Protein AF-A0A5J5FWD3-F1 (afdb_monomer_lite)

InterPro domains:
  IPR000792 Transcription regulator LuxR, C-terminal [PF00196] (153-203)
  IPR000792 Transcription regulator LuxR, C-terminal [PS00622] (167-194)
  IPR000792 Transcription regulator LuxR, C-terminal [SM00421] (150-207)
  IPR016032 Signal transduction response regulator, C-terminal effector [SSF46894] (145-205)
  IPR036388 Winged helix-like DNA-binding domain superfamily [G3DSA:1.10.10.10] (130-210)

Sequence (231 aa):
MPIGQQRLTNILTLCIFELIIIDRKIIGCFIMDVRILSKCNFTVLGLRSVFSEIPTLYVRSTSRVNIQQQGKRKCIFIIDSCDSNFSDYYHFIKMNFCDVASVFIIINNVNHLPVFIDEKTIVVSRAMPVDYFSRILCFAQPNGRGATHPVKLSEAEYTVFRYWSMGYSSEKITELTGIKRKSVLNSKSRLLNKYGVRDKGSLLMISRLIFNPKKEYSSPHYPICQQDLIR

Organism: NCBI:txid2590031

Secondary structure (DSSP, 8-state):
--HHHHHHHHHHHHTT--EEEETTEEEEE--EEEEEE-S-HHHHHHHHHHHHT-TTEEEEE--TTSSTTS-S--EEEEEETTSTTHHHHHHHHHHHHTTTEEEEEEEESS----EEEETTEEEEETTS-HHHHHHHHHHSSTT-SS--------HHHHHHHHHHHTT--HHHHHHHH---HHHHHHHHHHHHHHTT-SSHHHHHHHHHHH--TTTTTS-S-------S---

pLDDT: mean 71.03, std 21.3, range [27.53, 97.31]

Radius of gyration: 19.73 Å; chains: 1; bounding box: 42×49×64 Å

Structure (mmCIF, N/CA/C/O backbone):
data_AF-A0A5J5FWD3-F1
#
_entry.id   AF-A0A5J5FWD3-F1
#
loop_
_atom_site.group_PDB
_atom_site.id
_atom_site.type_symbol
_atom_site.label_atom_id
_atom_site.label_alt_id
_atom_site.label_comp_id
_atom_site.label_asym_id
_atom_site.label_entity_id
_atom_site.label_seq_id
_atom_site.pdbx_PDB_ins_code
_atom_site.Cartn_x
_atom_site.Cartn_y
_atom_site.Cartn_z
_atom_site.occupancy
_atom_site.B_iso_or_equiv
_atom_site.auth_seq_id
_atom_site.auth_comp_id
_atom_site.auth_asym_id
_atom_site.auth_atom_id
_atom_site.pdbx_PDB_model_num
ATOM 1 N N . MET A 1 1 ? -1.699 -18.555 -33.810 1.00 40.22 1 MET A N 1
ATOM 2 C CA . MET A 1 1 ? -1.476 -17.301 -33.053 1.00 40.22 1 MET A CA 1
ATOM 3 C C . MET A 1 1 ? -2.814 -16.819 -32.517 1.00 40.22 1 MET A C 1
ATOM 5 O O . MET A 1 1 ? -3.733 -16.715 -33.324 1.00 40.22 1 MET A O 1
ATOM 9 N N . PRO A 1 2 ? -2.995 -16.610 -31.201 1.00 38.56 2 PRO A N 1
ATOM 10 C CA . PRO A 1 2 ? -4.316 -16.329 -30.668 1.00 38.56 2 PRO A CA 1
ATOM 11 C C . PRO A 1 2 ? -4.618 -14.828 -30.750 1.00 38.56 2 PRO A C 1
ATOM 13 O O . PRO A 1 2 ? -3.878 -13.982 -30.255 1.00 38.56 2 PRO A O 1
ATOM 16 N N . ILE A 1 3 ? -5.770 -14.522 -31.337 1.00 32.84 3 ILE A N 1
ATOM 17 C CA . ILE A 1 3 ? -6.363 -13.193 -31.571 1.00 32.84 3 ILE A CA 1
ATOM 18 C C . ILE A 1 3 ? -6.505 -12.352 -30.273 1.00 32.84 3 ILE A C 1
ATOM 20 O O . ILE A 1 3 ? -6.662 -11.132 -30.324 1.00 32.84 3 ILE A O 1
ATOM 24 N N . GLY A 1 4 ? -6.391 -12.983 -29.097 1.00 30.05 4 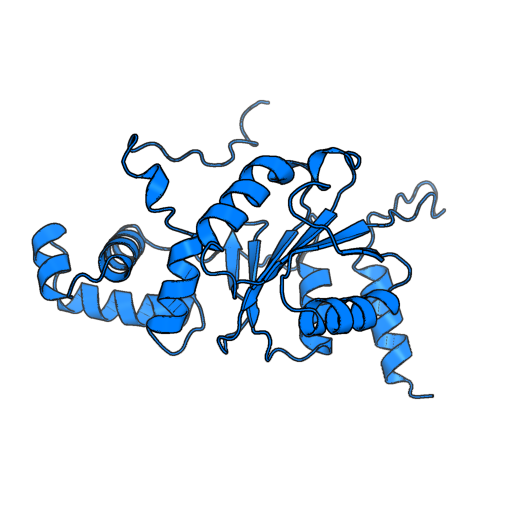GLY A N 1
ATOM 25 C CA . GLY A 1 4 ? -6.387 -12.324 -27.786 1.00 30.05 4 GLY A CA 1
ATOM 26 C C . GLY A 1 4 ? -5.102 -11.554 -27.449 1.00 30.05 4 GLY A C 1
ATOM 27 O O . GLY A 1 4 ? -5.196 -10.487 -26.845 1.00 30.05 4 GLY A O 1
ATOM 28 N N . GLN A 1 5 ? -3.924 -12.025 -27.884 1.00 33.16 5 GLN A N 1
ATOM 29 C CA . GLN A 1 5 ? -2.649 -11.346 -27.596 1.00 33.16 5 GLN A CA 1
ATOM 30 C C . GLN A 1 5 ? -2.558 -9.998 -28.321 1.00 33.16 5 GLN A C 1
ATOM 32 O O . GLN A 1 5 ? -2.273 -8.994 -27.683 1.00 33.16 5 GLN A O 1
ATOM 37 N N . GLN A 1 6 ? -2.922 -9.939 -29.607 1.00 32.41 6 GLN A N 1
ATOM 38 C CA . GLN A 1 6 ? -2.885 -8.703 -30.405 1.00 32.41 6 GLN A CA 1
ATOM 39 C C . GLN A 1 6 ? -3.793 -7.588 -29.861 1.00 32.41 6 GLN A C 1
ATOM 41 O O . GLN A 1 6 ? -3.434 -6.412 -29.916 1.00 32.41 6 GLN A O 1
ATOM 46 N N . ARG A 1 7 ? -4.967 -7.928 -29.307 1.00 31.03 7 ARG A N 1
ATOM 47 C CA . ARG A 1 7 ? -5.858 -6.931 -28.685 1.00 31.03 7 ARG A CA 1
ATOM 48 C C . ARG A 1 7 ? -5.281 -6.372 -27.384 1.00 31.03 7 ARG A C 1
ATOM 50 O O . ARG A 1 7 ? -5.397 -5.171 -27.154 1.00 31.03 7 ARG A O 1
ATOM 57 N N . LEU A 1 8 ? -4.637 -7.210 -26.570 1.00 31.69 8 LEU A N 1
ATOM 58 C CA . LEU A 1 8 ? -3.928 -6.785 -25.359 1.00 31.69 8 LEU A CA 1
ATOM 59 C C . LEU A 1 8 ? -2.746 -5.873 -25.697 1.00 31.69 8 LEU A C 1
ATOM 61 O O . LEU A 1 8 ? -2.621 -4.816 -25.085 1.00 31.69 8 LEU A O 1
ATOM 65 N N . THR A 1 9 ? -1.949 -6.213 -26.716 1.00 38.28 9 THR A N 1
ATOM 66 C CA . THR A 1 9 ? -0.832 -5.370 -27.167 1.00 38.28 9 THR A CA 1
ATOM 67 C C . THR A 1 9 ? -1.328 -4.007 -27.639 1.00 38.28 9 THR A C 1
ATOM 69 O O . THR A 1 9 ? -0.769 -2.996 -27.236 1.00 38.28 9 THR A O 1
ATOM 72 N N . ASN A 1 10 ? -2.416 -3.939 -28.412 1.00 32.88 10 ASN A N 1
ATOM 73 C CA . ASN A 1 10 ? -2.956 -2.671 -28.918 1.00 32.88 10 ASN A CA 1
ATOM 74 C C . ASN A 1 10 ? -3.534 -1.768 -27.810 1.00 32.88 10 ASN A C 1
ATOM 76 O O . ASN A 1 10 ? -3.358 -0.551 -27.857 1.00 32.88 10 ASN A O 1
ATOM 80 N N . ILE A 1 11 ? -4.183 -2.350 -26.796 1.00 37.62 11 ILE A N 1
ATOM 81 C CA . ILE A 1 11 ? -4.711 -1.603 -25.641 1.00 37.62 11 ILE A CA 1
ATOM 82 C C . ILE A 1 11 ? -3.564 -1.134 -24.732 1.00 37.62 11 ILE A C 1
ATOM 84 O O . ILE A 1 11 ? -3.539 0.028 -24.334 1.00 37.62 11 ILE A O 1
ATOM 88 N N . LEU A 1 12 ? -2.574 -1.995 -24.465 1.00 33.16 12 LEU A N 1
ATOM 89 C CA . LEU A 1 12 ? -1.369 -1.635 -23.706 1.00 33.16 12 LEU A CA 1
ATOM 90 C C . LEU A 1 12 ? -0.542 -0.563 -24.417 1.00 33.16 12 LEU A C 1
ATOM 92 O O . LEU A 1 12 ? -0.016 0.331 -23.763 1.00 33.16 12 LEU A O 1
ATOM 96 N N . THR A 1 13 ? -0.481 -0.621 -25.749 1.00 38.31 13 THR A N 1
ATOM 97 C CA . THR A 1 13 ? 0.179 0.389 -26.579 1.00 38.31 13 THR A CA 1
ATOM 98 C C . THR A 1 13 ? -0.481 1.747 -26.337 1.00 38.31 13 THR A C 1
ATOM 100 O O . THR A 1 13 ? 0.204 2.663 -25.902 1.00 38.31 13 THR A O 1
ATOM 103 N N . LEU A 1 14 ? -1.811 1.857 -26.470 1.00 35.34 14 LEU A N 1
ATOM 104 C CA . LEU A 1 14 ? -2.562 3.112 -26.282 1.00 35.34 14 LEU A CA 1
ATOM 105 C C . LEU A 1 14 ? -2.505 3.702 -24.863 1.00 35.34 14 LEU A C 1
ATOM 107 O O . LEU A 1 14 ? -2.571 4.920 -24.703 1.00 35.34 14 LEU A O 1
ATOM 111 N N . CYS A 1 15 ? -2.374 2.858 -23.844 1.00 36.66 15 CYS A N 1
ATOM 112 C CA . CYS A 1 15 ? -2.442 3.262 -22.443 1.00 36.66 15 CYS A CA 1
ATOM 113 C C . CYS A 1 15 ? -1.082 3.542 -21.782 1.00 36.66 15 CYS A C 1
ATOM 115 O O . CYS A 1 15 ? -1.050 3.747 -20.573 1.00 36.66 15 CYS A O 1
ATOM 117 N N . ILE A 1 16 ? 0.031 3.514 -22.528 1.00 44.28 16 ILE A N 1
ATOM 118 C CA . ILE A 1 16 ? 1.389 3.816 -22.025 1.00 44.28 16 ILE A CA 1
ATOM 119 C C . ILE A 1 16 ? 1.942 5.123 -22.643 1.00 44.28 16 ILE A C 1
ATOM 121 O O . ILE A 1 16 ? 3.082 5.521 -22.425 1.00 44.28 16 ILE A O 1
ATOM 125 N N . PHE A 1 17 ? 1.115 5.863 -23.377 1.00 46.59 17 PHE A N 1
ATOM 126 C CA . PHE A 1 17 ? 1.552 7.038 -24.119 1.00 46.59 17 PHE A CA 1
ATOM 127 C C . PHE A 1 17 ? 1.421 8.353 -23.340 1.00 46.59 17 PHE A C 1
ATOM 129 O O . PHE A 1 17 ? 0.323 8.776 -22.999 1.00 46.59 17 PHE A O 1
ATOM 136 N N . GLU A 1 18 ? 2.521 9.096 -23.222 1.00 42.56 18 GLU A N 1
ATOM 137 C CA . GLU A 1 18 ? 2.466 10.536 -23.504 1.00 42.56 18 GLU A CA 1
ATOM 138 C C . GLU A 1 18 ? 2.798 10.695 -24.993 1.00 42.56 18 GLU A C 1
ATOM 140 O O . GLU A 1 18 ? 3.959 10.731 -25.392 1.00 42.56 18 GLU A O 1
ATOM 145 N N . LEU A 1 19 ? 1.775 10.677 -25.848 1.00 40.12 19 LEU A N 1
ATOM 146 C CA . LEU A 1 19 ? 1.938 10.949 -27.274 1.00 40.12 19 LEU A CA 1
ATOM 147 C C . LEU A 1 19 ? 1.980 12.467 -27.470 1.00 40.12 19 LEU A C 1
ATOM 149 O O . LEU A 1 19 ? 0.982 13.146 -27.235 1.00 40.12 19 LEU A O 1
ATOM 153 N N . ILE A 1 20 ? 3.109 13.000 -27.942 1.00 38.97 20 ILE A N 1
ATOM 154 C CA . ILE A 1 20 ? 3.133 14.353 -28.510 1.00 38.97 20 ILE A CA 1
ATOM 155 C C . ILE A 1 20 ? 2.575 14.240 -29.928 1.00 38.97 20 ILE A C 1
ATOM 157 O O . ILE A 1 20 ? 3.256 13.771 -30.845 1.00 38.97 20 ILE A O 1
ATOM 161 N N . ILE A 1 21 ? 1.312 14.634 -30.084 1.00 35.81 21 ILE A N 1
ATOM 162 C CA . ILE A 1 21 ? 0.650 14.762 -31.381 1.00 35.81 21 ILE A CA 1
ATOM 163 C C . ILE A 1 21 ? 0.605 16.251 -31.718 1.00 35.81 21 ILE A C 1
ATOM 165 O O . ILE A 1 21 ? -0.121 17.003 -31.073 1.00 35.81 21 ILE A O 1
ATOM 169 N N . ILE A 1 22 ? 1.356 16.669 -32.737 1.00 35.31 22 ILE A N 1
ATOM 170 C CA . ILE A 1 22 ? 1.197 17.982 -33.381 1.00 35.31 22 ILE A CA 1
ATOM 171 C C . ILE A 1 22 ? 0.828 17.689 -34.835 1.00 35.31 22 ILE A C 1
ATOM 173 O O . ILE A 1 22 ? 1.432 16.822 -35.468 1.00 35.31 22 ILE A O 1
ATOM 177 N N . ASP A 1 23 ? -0.225 18.333 -35.336 1.00 32.41 23 ASP A N 1
ATOM 178 C CA . ASP A 1 23 ? -0.717 18.182 -36.712 1.00 32.41 23 ASP A CA 1
ATOM 179 C C . ASP A 1 23 ? -0.904 16.728 -37.176 1.00 32.41 23 ASP A C 1
ATOM 181 O O . ASP A 1 23 ? -0.509 16.336 -38.274 1.00 32.41 23 ASP A O 1
ATOM 185 N N . ARG A 1 24 ? -1.519 15.898 -36.319 1.00 41.16 24 ARG A N 1
ATOM 186 C CA . ARG A 1 24 ? -1.824 14.475 -36.589 1.00 41.16 24 ARG A CA 1
ATOM 187 C C . ARG A 1 24 ? -0.599 13.602 -36.904 1.00 41.16 24 ARG A C 1
ATOM 189 O O . ARG A 1 24 ? -0.765 12.470 -37.356 1.00 41.16 24 ARG A O 1
ATOM 196 N N . LYS A 1 25 ? 0.617 14.077 -36.628 1.00 33.88 25 LYS A N 1
ATOM 197 C CA . LYS A 1 25 ? 1.842 13.274 -36.682 1.00 33.88 25 LYS A CA 1
ATOM 198 C C . LYS A 1 25 ? 2.250 12.872 -35.267 1.00 33.88 25 LYS A C 1
ATOM 200 O O . LYS A 1 25 ? 2.221 13.690 -34.351 1.00 33.88 25 LYS A O 1
ATOM 205 N N . ILE A 1 26 ? 2.622 11.604 -35.091 1.00 46.38 26 ILE A N 1
ATOM 206 C CA . ILE A 1 26 ? 3.268 11.117 -33.867 1.00 46.38 26 ILE A CA 1
ATOM 207 C C . ILE A 1 26 ? 4.718 11.600 -33.913 1.00 46.38 26 ILE A C 1
ATOM 209 O O . ILE A 1 26 ? 5.477 11.160 -34.773 1.00 46.38 26 ILE A O 1
ATOM 213 N N . ILE A 1 27 ? 5.089 12.523 -33.025 1.00 37.09 27 ILE A N 1
ATOM 214 C CA . ILE A 1 27 ? 6.413 13.177 -33.057 1.00 37.09 27 ILE A CA 1
ATOM 215 C C . ILE A 1 27 ? 7.393 12.525 -32.072 1.00 37.09 27 ILE A C 1
ATOM 217 O O . ILE A 1 27 ? 8.605 12.648 -32.221 1.00 37.09 27 ILE A O 1
ATOM 221 N N . GLY A 1 28 ? 6.896 11.751 -31.107 1.00 39.38 28 GLY A N 1
ATOM 222 C CA . GLY A 1 28 ? 7.740 10.975 -30.205 1.00 39.38 28 GLY A CA 1
ATOM 223 C C . GLY A 1 28 ? 6.949 9.956 -29.395 1.00 39.38 28 GLY A C 1
ATOM 224 O O . GLY A 1 28 ? 5.800 10.195 -29.027 1.00 39.38 28 GLY A O 1
ATOM 225 N N . CYS A 1 29 ? 7.587 8.819 -29.114 1.00 46.53 29 CYS A N 1
ATOM 226 C CA . CYS A 1 29 ? 7.144 7.845 -28.125 1.00 46.53 29 CYS A CA 1
ATOM 227 C C . CYS A 1 29 ? 8.086 7.952 -26.922 1.00 46.53 29 CYS A C 1
ATOM 229 O O . CYS A 1 29 ? 9.279 7.667 -27.051 1.00 46.53 29 CYS A O 1
ATOM 231 N N . PHE A 1 30 ? 7.583 8.373 -25.760 1.00 52.53 30 PHE A N 1
ATOM 232 C CA . PHE A 1 30 ? 8.387 8.323 -24.542 1.00 52.53 30 PHE A CA 1
ATOM 233 C C . PHE A 1 30 ? 8.554 6.865 -24.120 1.00 52.53 30 PHE A C 1
ATOM 235 O O . PHE A 1 30 ? 7.596 6.202 -23.733 1.00 52.53 30 PHE A O 1
ATOM 242 N N . ILE A 1 31 ? 9.785 6.366 -24.208 1.00 62.31 31 ILE A N 1
ATOM 243 C CA . ILE A 1 31 ? 10.158 5.101 -23.581 1.00 62.31 31 ILE A CA 1
ATOM 244 C C . ILE A 1 31 ? 10.168 5.344 -22.072 1.00 62.31 31 ILE A C 1
ATOM 246 O O . ILE A 1 31 ? 10.969 6.143 -21.579 1.00 62.31 31 ILE A O 1
ATOM 250 N N . MET A 1 32 ? 9.264 4.687 -21.350 1.00 71.62 32 MET A N 1
ATOM 251 C CA . MET A 1 32 ? 9.168 4.814 -19.900 1.00 71.62 32 MET A CA 1
ATOM 252 C C . MET A 1 32 ? 10.121 3.820 -19.237 1.00 71.62 32 MET A C 1
ATOM 254 O O . MET A 1 32 ? 10.125 2.628 -19.554 1.00 71.62 32 MET A O 1
ATOM 258 N N . ASP A 1 33 ? 10.938 4.311 -18.307 1.00 79.38 33 ASP A N 1
ATOM 259 C CA . ASP A 1 33 ? 11.838 3.446 -17.549 1.00 79.38 33 ASP A CA 1
ATOM 260 C C . ASP A 1 33 ? 11.035 2.661 -16.501 1.00 79.38 33 ASP A C 1
ATOM 262 O O . ASP A 1 33 ? 10.217 3.223 -15.770 1.00 79.38 33 ASP A O 1
ATOM 266 N N . VAL A 1 34 ? 11.295 1.359 -16.389 1.00 81.44 34 VAL A N 1
ATOM 267 C CA . VAL A 1 34 ? 10.775 0.510 -15.310 1.00 81.44 34 VAL A CA 1
ATOM 268 C C . VAL A 1 34 ? 11.947 0.064 -14.450 1.00 81.44 34 VAL A C 1
ATOM 270 O O . VAL A 1 34 ? 12.835 -0.653 -14.914 1.00 81.44 34 VAL A O 1
ATOM 273 N N . ARG A 1 35 ? 11.955 0.485 -13.185 1.00 86.19 35 ARG A N 1
ATOM 274 C CA . ARG A 1 35 ? 12.983 0.132 -12.200 1.00 86.19 35 ARG A CA 1
ATOM 275 C C . ARG A 1 35 ? 12.432 -0.918 -11.250 1.00 86.19 35 ARG A C 1
ATOM 277 O O . ARG A 1 35 ? 11.558 -0.625 -10.437 1.00 86.19 35 ARG A O 1
ATOM 284 N N . ILE A 1 36 ? 12.965 -2.133 -11.341 1.00 86.19 36 ILE A N 1
ATOM 285 C CA . ILE A 1 36 ? 12.600 -3.238 -10.450 1.00 86.19 36 ILE A CA 1
ATOM 286 C C . ILE A 1 36 ? 13.580 -3.269 -9.278 1.00 86.19 36 ILE A C 1
ATOM 288 O O . ILE A 1 36 ? 14.787 -3.438 -9.458 1.00 86.19 36 ILE A O 1
ATOM 292 N N . LEU A 1 37 ? 13.030 -3.114 -8.078 1.00 86.88 37 LEU A N 1
ATOM 293 C CA . LEU A 1 37 ? 13.710 -3.076 -6.794 1.00 86.88 37 LEU A CA 1
ATOM 294 C C . LEU A 1 37 ? 13.266 -4.295 -5.973 1.00 86.88 37 LEU A C 1
ATOM 296 O O . LEU A 1 37 ? 12.389 -4.216 -5.111 1.00 86.88 37 LEU A O 1
ATOM 300 N N . SER A 1 38 ? 13.856 -5.450 -6.276 1.00 84.00 38 SER A N 1
ATOM 301 C CA . SER A 1 38 ? 13.594 -6.713 -5.582 1.00 84.00 38 SER A CA 1
ATOM 302 C C . SER A 1 38 ? 14.899 -7.462 -5.327 1.00 84.00 38 SER A C 1
ATOM 304 O O . SER A 1 38 ? 15.804 -7.450 -6.157 1.00 84.00 38 SER A O 1
ATOM 306 N N . LYS A 1 39 ? 14.979 -8.134 -4.174 1.00 82.94 39 LYS A N 1
ATOM 307 C CA . LYS A 1 39 ? 16.040 -9.108 -3.864 1.00 82.94 39 LYS A CA 1
ATOM 308 C C . LYS A 1 39 ? 15.729 -10.509 -4.414 1.00 82.94 39 LYS A C 1
ATOM 310 O O . LYS A 1 39 ? 16.590 -11.380 -4.383 1.00 82.94 39 LYS A O 1
ATOM 315 N N . CYS A 1 40 ? 14.502 -10.748 -4.879 1.00 82.56 40 CYS A N 1
ATOM 316 C CA . CYS A 1 40 ? 14.065 -12.037 -5.396 1.00 82.56 40 CYS A CA 1
ATOM 317 C C . CYS A 1 40 ? 14.331 -12.121 -6.903 1.00 82.56 40 CYS A C 1
ATOM 319 O O . CYS A 1 40 ? 13.634 -11.492 -7.702 1.00 82.56 40 CYS A O 1
ATOM 321 N N . ASN A 1 41 ? 15.301 -12.948 -7.301 1.00 82.38 41 ASN A N 1
ATOM 322 C CA . ASN A 1 41 ? 15.651 -13.134 -8.713 1.00 82.38 41 ASN A CA 1
ATOM 323 C C . ASN A 1 41 ? 14.461 -13.619 -9.554 1.00 82.38 41 ASN A C 1
ATOM 325 O O . ASN A 1 41 ? 14.283 -13.151 -10.674 1.00 82.38 41 ASN A O 1
ATOM 329 N N . PHE A 1 42 ? 13.603 -14.488 -9.009 1.00 81.81 42 PHE A N 1
ATOM 330 C CA . PHE A 1 42 ? 12.406 -14.958 -9.713 1.00 81.81 42 PHE A CA 1
ATOM 331 C C . PHE A 1 42 ? 11.401 -13.831 -9.970 1.00 81.81 42 PHE A C 1
ATOM 333 O O . PHE A 1 42 ? 10.877 -13.730 -11.076 1.00 81.81 42 PHE A O 1
ATOM 340 N N . THR A 1 43 ? 11.181 -12.943 -8.992 1.00 81.38 43 THR A N 1
ATOM 341 C CA . THR A 1 43 ? 10.343 -11.746 -9.171 1.00 81.38 43 THR A CA 1
ATOM 342 C C . THR A 1 43 ? 10.918 -10.853 -10.272 1.00 81.38 43 THR A C 1
ATOM 344 O O . THR A 1 43 ? 10.186 -10.416 -11.156 1.00 81.38 43 THR A O 1
ATOM 347 N N . VAL A 1 44 ? 12.235 -10.609 -10.255 1.00 83.62 44 VAL A N 1
ATOM 348 C CA . VAL A 1 44 ? 12.913 -9.782 -11.266 1.00 83.62 44 VAL A CA 1
ATOM 349 C C . VAL A 1 44 ? 12.784 -10.387 -12.664 1.00 83.62 44 VAL A C 1
ATOM 351 O O . VAL A 1 44 ? 12.433 -9.670 -13.599 1.00 83.62 44 VAL A O 1
ATOM 354 N N . LEU A 1 45 ? 13.049 -11.687 -12.817 1.00 82.06 45 LEU A N 1
ATOM 355 C CA . LEU A 1 45 ? 12.967 -12.387 -14.101 1.00 82.06 45 LEU A CA 1
ATOM 356 C C . LEU A 1 45 ? 11.532 -12.442 -14.633 1.00 82.06 45 LEU A C 1
ATOM 358 O O . LEU A 1 45 ? 11.312 -12.119 -15.797 1.00 82.06 45 LEU A O 1
ATOM 362 N N . GLY A 1 46 ? 10.559 -12.783 -13.783 1.00 80.31 46 GLY A N 1
ATOM 363 C CA . GLY A 1 46 ? 9.149 -12.848 -14.166 1.00 80.31 46 GLY A CA 1
ATOM 364 C C . GLY A 1 46 ? 8.622 -11.496 -14.639 1.00 80.31 46 GLY A C 1
ATOM 365 O O . GLY A 1 46 ? 8.070 -11.395 -15.730 1.00 80.31 46 GLY A O 1
ATOM 366 N N . LEU A 1 47 ? 8.876 -10.430 -13.872 1.00 81.19 47 LEU A N 1
ATOM 367 C CA . LEU A 1 47 ? 8.501 -9.074 -14.272 1.00 81.19 47 LEU A CA 1
ATOM 368 C C . LEU A 1 47 ? 9.218 -8.644 -15.553 1.00 81.19 47 LEU A C 1
ATOM 370 O O . LEU A 1 47 ? 8.582 -8.096 -16.444 1.00 81.19 47 LEU A O 1
ATOM 374 N N . ARG A 1 48 ? 10.523 -8.916 -15.685 1.00 82.31 48 ARG A N 1
ATOM 375 C CA . ARG A 1 48 ? 11.265 -8.625 -16.921 1.00 82.31 48 ARG A CA 1
ATOM 376 C C . ARG A 1 48 ? 10.650 -9.305 -18.132 1.00 82.31 48 ARG A C 1
ATOM 378 O O . ARG A 1 48 ? 10.510 -8.641 -19.149 1.00 82.31 48 ARG A O 1
ATOM 385 N N . SER A 1 49 ? 10.264 -10.572 -18.011 1.00 79.44 49 SER A N 1
ATOM 386 C CA . SER A 1 49 ? 9.581 -11.297 -19.083 1.00 79.44 49 SER A CA 1
ATOM 387 C C . SER A 1 49 ? 8.284 -10.588 -19.470 1.00 79.44 49 SER A C 1
ATOM 389 O O . SER A 1 49 ? 8.126 -10.212 -20.626 1.00 79.44 49 SER A O 1
ATOM 391 N N . VAL A 1 50 ? 7.412 -10.304 -18.495 1.00 75.12 50 VAL A N 1
ATOM 392 C CA . VAL A 1 50 ? 6.127 -9.615 -18.720 1.00 75.12 50 VAL A CA 1
ATOM 393 C C . VAL A 1 50 ? 6.317 -8.252 -19.389 1.00 75.12 50 VAL A C 1
ATOM 395 O O . VAL A 1 50 ? 5.598 -7.904 -20.318 1.00 75.12 50 VAL A O 1
ATOM 398 N N . PHE A 1 51 ? 7.295 -7.469 -18.937 1.00 75.44 51 PHE A N 1
ATOM 399 C CA . PHE A 1 51 ? 7.539 -6.134 -19.477 1.00 75.44 51 PHE A CA 1
ATOM 400 C C . PHE A 1 51 ? 8.296 -6.132 -20.805 1.00 75.44 51 PHE A C 1
ATOM 402 O O . PHE A 1 51 ? 8.164 -5.176 -21.560 1.00 75.44 51 PHE A O 1
ATOM 409 N N . SER A 1 52 ? 9.074 -7.174 -21.106 1.00 72.38 52 SER A N 1
ATOM 410 C CA . SER A 1 52 ? 9.801 -7.290 -22.377 1.00 72.38 52 SER A CA 1
ATOM 411 C C . SER A 1 52 ? 8.871 -7.431 -23.584 1.00 72.38 52 SER A C 1
ATOM 413 O O . SER A 1 52 ? 9.245 -7.066 -24.694 1.00 72.38 52 SER A O 1
ATOM 415 N N . GLU A 1 53 ? 7.634 -7.878 -23.354 1.00 69.25 53 GLU A N 1
ATOM 416 C CA . GLU A 1 53 ? 6.567 -7.924 -24.358 1.00 69.25 53 GLU A CA 1
ATOM 417 C C . GLU A 1 53 ? 5.951 -6.543 -24.647 1.00 69.25 53 GLU A C 1
ATOM 419 O O . GLU A 1 53 ? 5.118 -6.415 -25.545 1.00 69.25 53 GLU A O 1
ATOM 424 N N . ILE A 1 54 ? 6.352 -5.498 -23.911 1.00 67.56 54 ILE A N 1
ATOM 425 C CA . ILE A 1 54 ? 5.858 -4.127 -24.057 1.00 67.56 54 ILE A CA 1
ATOM 426 C C . ILE A 1 54 ? 6.983 -3.265 -24.665 1.00 67.56 54 ILE A C 1
ATOM 428 O O . ILE A 1 54 ? 7.867 -2.812 -23.935 1.00 67.56 54 ILE A O 1
ATOM 432 N N . PRO A 1 55 ? 6.964 -2.985 -25.987 1.00 59.19 55 PRO A N 1
ATOM 433 C CA . PRO A 1 55 ? 8.091 -2.376 -26.714 1.00 59.19 55 PRO A CA 1
ATOM 434 C C . PRO A 1 55 ? 8.508 -0.982 -26.223 1.00 59.19 55 PRO A C 1
ATOM 436 O O . PRO A 1 55 ? 9.585 -0.492 -26.553 1.00 59.19 55 PRO A O 1
ATOM 439 N N . THR A 1 56 ? 7.636 -0.317 -25.469 1.00 62.16 56 THR A N 1
ATOM 440 C CA . THR A 1 56 ? 7.790 1.061 -24.995 1.00 62.16 56 THR A CA 1
ATOM 441 C C . THR A 1 56 ? 8.324 1.154 -23.565 1.00 62.16 56 THR A C 1
ATOM 443 O O . THR A 1 56 ? 8.500 2.259 -23.050 1.00 62.16 56 THR A O 1
ATOM 446 N N . LEU A 1 57 ? 8.604 0.018 -22.916 1.00 66.56 57 LEU A N 1
ATOM 447 C CA . LEU A 1 57 ? 9.162 -0.030 -21.569 1.00 66.56 57 LEU A CA 1
ATOM 448 C C . LEU A 1 57 ? 10.632 -0.434 -21.604 1.00 66.56 57 LEU A C 1
ATOM 450 O O . LEU A 1 57 ? 11.000 -1.477 -22.140 1.00 66.56 57 LEU A O 1
ATOM 454 N N . TYR A 1 58 ? 11.481 0.369 -20.964 1.00 70.50 58 TYR A N 1
ATOM 455 C CA . TYR A 1 58 ? 12.881 0.012 -20.765 1.00 70.50 58 TYR A CA 1
ATOM 456 C C . TYR A 1 58 ? 13.094 -0.525 -19.348 1.00 70.50 58 TYR A C 1
ATOM 458 O O . TYR A 1 58 ? 13.060 0.216 -18.364 1.00 70.50 58 TYR A O 1
ATOM 466 N N . VAL A 1 59 ? 13.310 -1.837 -19.232 1.00 71.56 59 VAL A N 1
ATOM 467 C CA . VAL A 1 59 ? 13.313 -2.531 -17.936 1.00 71.56 59 VAL A CA 1
ATOM 468 C C . VAL A 1 59 ? 14.721 -2.656 -17.362 1.00 71.56 59 VAL A C 1
ATOM 470 O O . VAL A 1 59 ? 15.559 -3.423 -17.844 1.00 71.56 59 VAL A O 1
ATOM 473 N N . ARG A 1 60 ? 14.971 -1.965 -16.249 1.00 72.31 60 ARG A N 1
ATOM 474 C CA . ARG A 1 60 ? 16.224 -2.044 -15.488 1.00 72.31 60 ARG A CA 1
ATOM 475 C C . ARG A 1 60 ? 15.984 -2.742 -14.154 1.00 72.31 60 ARG A C 1
ATOM 477 O O . ARG A 1 60 ? 15.109 -2.364 -13.379 1.00 72.31 60 ARG A O 1
ATOM 484 N N . SER A 1 61 ? 16.804 -3.749 -13.871 1.00 67.94 61 SER A N 1
ATOM 485 C CA . SER A 1 61 ? 16.990 -4.220 -12.499 1.00 67.94 61 SER A CA 1
ATOM 486 C C . SER A 1 61 ? 18.040 -3.320 -11.865 1.00 67.94 61 SER A C 1
ATOM 488 O O . SER A 1 61 ? 19.156 -3.250 -12.382 1.00 67.94 61 SER A O 1
ATOM 490 N N . THR A 1 62 ? 17.699 -2.626 -10.781 1.00 63.91 62 THR A N 1
ATOM 491 C CA . THR A 1 62 ? 18.600 -1.631 -10.186 1.00 63.91 62 THR A CA 1
ATOM 492 C C . THR A 1 62 ? 18.846 -1.957 -8.720 1.00 63.91 62 THR A C 1
ATOM 494 O O . THR A 1 62 ? 17.912 -2.147 -7.946 1.00 63.91 62 THR A O 1
ATOM 497 N N . SER A 1 63 ? 20.117 -2.022 -8.322 1.00 59.72 63 SER A N 1
ATOM 498 C CA . SER A 1 63 ? 20.507 -2.105 -6.912 1.00 59.72 63 SER A CA 1
ATOM 499 C C . SER A 1 63 ? 20.487 -0.711 -6.270 1.00 59.72 63 SER A C 1
ATOM 501 O O . SER A 1 63 ? 20.541 0.303 -6.967 1.00 59.72 63 SER A O 1
ATOM 503 N N . ARG A 1 64 ? 20.447 -0.647 -4.930 1.00 53.94 64 ARG A N 1
ATOM 504 C CA . ARG A 1 64 ? 20.379 0.607 -4.144 1.00 53.94 64 ARG A CA 1
ATOM 505 C C . ARG A 1 64 ? 21.414 1.670 -4.555 1.00 53.94 64 ARG A C 1
ATOM 507 O O . ARG A 1 64 ? 21.147 2.854 -4.395 1.00 53.94 64 ARG A O 1
ATOM 514 N N . VAL A 1 65 ? 22.558 1.248 -5.093 1.00 47.09 65 VAL A N 1
ATOM 515 C CA . VAL A 1 65 ? 23.735 2.085 -5.374 1.00 47.09 65 VAL A CA 1
ATOM 516 C C . VAL A 1 65 ? 23.641 2.819 -6.722 1.00 47.09 65 VAL A C 1
ATOM 518 O O . VAL A 1 65 ? 24.163 3.918 -6.860 1.00 47.09 65 VAL A O 1
ATOM 521 N N . ASN A 1 66 ? 22.906 2.282 -7.703 1.00 52.53 66 ASN A N 1
ATOM 522 C CA . ASN A 1 66 ? 22.932 2.794 -9.084 1.00 52.53 66 ASN A CA 1
ATOM 523 C C . ASN A 1 66 ? 21.764 3.733 -9.442 1.00 52.53 66 ASN A C 1
ATOM 525 O O . ASN A 1 66 ? 21.650 4.168 -10.588 1.00 52.53 66 ASN A O 1
ATOM 529 N N . ILE A 1 67 ? 20.872 4.045 -8.493 1.00 57.03 67 ILE A N 1
ATOM 530 C CA . ILE A 1 67 ? 19.646 4.818 -8.770 1.00 57.03 67 ILE A CA 1
ATOM 531 C C . ILE A 1 67 ? 19.948 6.322 -8.940 1.00 57.03 67 ILE A C 1
ATOM 533 O O . ILE A 1 67 ? 19.268 6.989 -9.719 1.00 57.03 67 ILE A O 1
ATOM 537 N N . GLN A 1 68 ? 20.994 6.840 -8.278 1.00 53.38 68 GLN A N 1
ATOM 538 C CA . GLN A 1 68 ? 21.358 8.268 -8.284 1.00 53.38 68 GLN A CA 1
ATOM 539 C C . GLN A 1 68 ? 22.029 8.749 -9.585 1.00 53.38 68 GLN A C 1
ATOM 541 O O . GLN A 1 68 ? 21.985 9.935 -9.886 1.00 53.38 68 GLN A O 1
ATOM 546 N N . GLN A 1 69 ? 22.612 7.851 -10.387 1.00 51.91 69 GLN A N 1
ATOM 547 C CA . GLN A 1 69 ? 23.375 8.221 -11.592 1.00 51.91 69 GLN A CA 1
ATOM 548 C C . GLN A 1 69 ? 22.540 8.270 -12.885 1.00 51.91 69 GLN A C 1
ATOM 550 O O . GLN A 1 69 ? 23.079 8.517 -13.961 1.00 51.91 69 GLN A O 1
ATOM 555 N N . GLN A 1 70 ? 21.229 8.011 -12.829 1.00 54.88 70 GLN A N 1
ATOM 556 C CA . GLN A 1 70 ? 20.426 7.767 -14.032 1.00 54.88 70 GLN A CA 1
ATOM 557 C C . GLN A 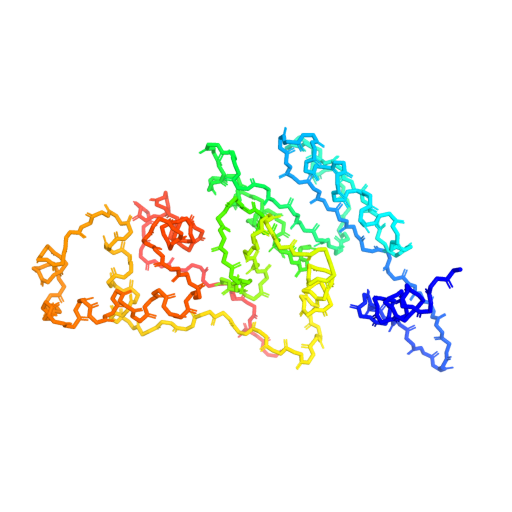1 70 ? 19.276 8.770 -14.168 1.00 54.88 70 GLN A C 1
ATOM 559 O O . GLN A 1 70 ? 18.271 8.623 -13.479 1.00 54.88 70 GLN A O 1
ATOM 564 N N . GLY A 1 71 ? 19.487 9.736 -15.078 1.00 54.66 71 GLY A N 1
ATOM 565 C CA . GLY A 1 71 ? 18.582 10.677 -15.770 1.00 54.66 71 GLY A CA 1
ATOM 566 C C . GLY A 1 71 ? 17.192 11.020 -15.203 1.00 54.66 71 GLY A C 1
ATOM 567 O O . GLY A 1 71 ? 16.449 10.165 -14.739 1.00 54.66 71 GLY A O 1
ATOM 568 N N . LYS A 1 72 ? 16.783 12.286 -15.390 1.00 59.12 72 LYS A N 1
ATOM 569 C CA . LYS A 1 72 ? 15.472 12.883 -15.040 1.00 59.12 72 LYS A CA 1
ATOM 570 C C . LYS A 1 72 ? 14.266 12.338 -15.847 1.00 59.12 72 LYS A C 1
ATOM 572 O O . LYS A 1 72 ? 13.372 13.100 -16.203 1.00 59.12 72 LYS A O 1
ATOM 577 N N . ARG A 1 73 ? 14.248 11.058 -16.227 1.00 69.75 73 ARG A N 1
ATOM 578 C CA . ARG A 1 73 ? 13.145 10.469 -17.007 1.00 69.75 73 ARG A CA 1
ATOM 579 C C . ARG A 1 73 ? 12.031 9.980 -16.087 1.00 69.75 73 ARG A C 1
ATOM 581 O O . ARG A 1 73 ? 12.312 9.418 -15.028 1.00 69.75 73 ARG A O 1
ATOM 588 N N . LYS A 1 74 ? 10.779 10.167 -16.521 1.00 75.56 74 LYS A N 1
ATOM 589 C CA . LYS A 1 74 ? 9.605 9.585 -15.862 1.00 75.56 74 LYS A CA 1
ATOM 590 C C . LYS A 1 74 ? 9.758 8.064 -15.773 1.00 75.56 74 LYS A C 1
ATOM 592 O O . LYS A 1 74 ? 10.127 7.416 -16.753 1.00 75.56 74 LYS A O 1
ATOM 597 N N . CYS A 1 75 ? 9.503 7.513 -14.590 1.00 79.06 75 CYS A N 1
ATOM 598 C CA . CYS A 1 75 ? 9.821 6.126 -14.271 1.00 79.06 75 CYS A CA 1
ATOM 599 C C . CYS A 1 75 ? 8.705 5.442 -13.472 1.00 79.06 75 CYS A C 1
ATOM 601 O O . CYS A 1 75 ? 8.106 6.044 -12.579 1.00 79.06 75 CYS A O 1
ATOM 603 N N . ILE A 1 76 ? 8.490 4.154 -13.734 1.00 83.56 76 ILE A N 1
ATOM 604 C CA . ILE A 1 76 ? 7.749 3.246 -12.854 1.00 83.56 76 ILE A CA 1
ATOM 605 C C . ILE A 1 76 ? 8.737 2.594 -11.895 1.00 83.56 76 ILE A C 1
ATOM 607 O O . ILE A 1 76 ? 9.736 2.015 -12.323 1.00 83.56 76 ILE A O 1
ATOM 611 N N . PHE A 1 77 ? 8.450 2.651 -10.601 1.00 86.81 77 PHE A N 1
ATOM 612 C CA . PHE A 1 77 ? 9.202 1.922 -9.586 1.00 86.81 77 PHE A CA 1
ATOM 613 C C . PHE A 1 77 ? 8.400 0.711 -9.142 1.00 86.81 77 PHE A C 1
ATOM 615 O O . PHE A 1 77 ? 7.271 0.858 -8.690 1.00 86.81 77 PHE A O 1
ATOM 622 N N . ILE A 1 78 ? 8.987 -0.478 -9.226 1.00 88.69 78 ILE A N 1
ATOM 623 C CA . ILE A 1 78 ? 8.378 -1.712 -8.730 1.00 88.69 78 ILE A CA 1
ATOM 624 C C . ILE A 1 78 ? 9.199 -2.203 -7.553 1.00 88.69 78 ILE A C 1
ATOM 626 O O . ILE A 1 78 ? 10.380 -2.493 -7.708 1.00 88.69 78 ILE A O 1
ATOM 630 N N . ILE A 1 79 ? 8.587 -2.279 -6.378 1.00 89.06 79 ILE A N 1
ATOM 631 C CA . ILE A 1 79 ? 9.274 -2.491 -5.107 1.00 89.06 79 ILE A CA 1
ATOM 632 C C . ILE A 1 79 ? 8.715 -3.746 -4.452 1.00 89.06 79 ILE A C 1
ATOM 634 O O . ILE A 1 79 ? 7.520 -3.846 -4.184 1.00 89.06 79 ILE A O 1
ATOM 638 N N . ASP A 1 80 ? 9.584 -4.713 -4.189 1.00 87.88 80 ASP A N 1
ATOM 639 C CA . ASP A 1 80 ? 9.202 -5.946 -3.507 1.00 87.88 80 ASP A CA 1
ATOM 640 C C . ASP A 1 80 ? 9.175 -5.738 -1.990 1.00 87.88 80 ASP A C 1
ATOM 642 O O . ASP A 1 80 ? 10.179 -5.355 -1.381 1.00 87.88 80 ASP A O 1
ATOM 646 N N . SER A 1 81 ? 8.029 -6.016 -1.369 1.00 85.69 81 SER A N 1
ATOM 647 C CA . SER A 1 81 ? 7.830 -5.818 0.064 1.00 85.69 81 SER A CA 1
ATOM 648 C C . SER A 1 81 ? 8.380 -6.939 0.943 1.00 85.69 81 SER A C 1
ATOM 650 O O . SER A 1 81 ? 8.192 -6.899 2.158 1.00 85.69 81 SER A O 1
ATOM 652 N N . CYS A 1 82 ? 9.014 -7.960 0.360 1.00 76.06 82 CYS A N 1
ATOM 653 C CA . CYS A 1 82 ? 9.559 -9.095 1.111 1.00 76.06 82 CYS A CA 1
ATOM 654 C C . CYS A 1 82 ? 10.861 -8.774 1.869 1.00 76.06 82 CYS A C 1
ATOM 656 O O . CYS A 1 82 ? 11.361 -9.624 2.602 1.00 76.06 82 CYS A O 1
ATOM 658 N N . ASP A 1 83 ? 11.439 -7.582 1.693 1.00 72.44 83 ASP A N 1
ATOM 659 C CA . ASP A 1 83 ? 12.645 -7.159 2.414 1.00 72.44 83 ASP A CA 1
ATOM 660 C C . ASP A 1 83 ? 12.312 -6.793 3.875 1.00 72.44 83 ASP A C 1
ATOM 662 O O . ASP A 1 83 ? 11.366 -6.050 4.136 1.00 72.44 83 ASP A O 1
ATOM 666 N N . SER A 1 84 ? 13.113 -7.254 4.841 1.00 73.81 84 SER A N 1
ATOM 667 C CA . SER A 1 84 ? 12.936 -6.916 6.264 1.00 73.81 84 SER A CA 1
ATOM 668 C C . SER A 1 84 ? 13.019 -5.408 6.520 1.00 73.81 84 SER A C 1
ATOM 670 O O . SER A 1 84 ? 12.315 -4.881 7.377 1.00 73.81 84 SER A O 1
ATOM 672 N N . ASN A 1 85 ? 13.810 -4.701 5.710 1.00 77.75 85 ASN A N 1
ATOM 673 C CA . ASN A 1 85 ? 13.969 -3.247 5.761 1.00 77.75 85 ASN A CA 1
ATOM 674 C C . ASN A 1 85 ? 13.087 -2.518 4.734 1.00 77.75 85 ASN A C 1
ATOM 676 O O . ASN A 1 85 ? 13.403 -1.402 4.319 1.00 77.75 85 ASN A O 1
ATOM 680 N N . PHE A 1 86 ? 12.002 -3.153 4.278 1.00 82.81 86 PHE A N 1
ATOM 681 C CA . PHE A 1 86 ? 11.158 -2.629 3.208 1.00 82.81 86 PHE A CA 1
ATOM 682 C C . PHE A 1 86 ? 10.601 -1.233 3.501 1.00 82.81 86 PHE A C 1
ATOM 684 O O . PHE A 1 86 ? 10.680 -0.378 2.627 1.00 82.81 86 PHE A O 1
ATOM 691 N N . SER A 1 87 ? 10.069 -0.976 4.704 1.00 80.69 87 SER A N 1
ATOM 692 C CA . SER A 1 87 ? 9.446 0.324 5.004 1.00 80.69 87 SER A CA 1
ATOM 693 C C . SER A 1 87 ? 10.456 1.469 4.877 1.00 80.69 87 SER A C 1
ATOM 695 O O . SER A 1 87 ? 10.201 2.426 4.150 1.00 80.69 87 SER A O 1
ATOM 697 N N . ASP A 1 88 ? 11.639 1.346 5.486 1.00 82.19 88 ASP A N 1
ATOM 698 C CA . ASP A 1 88 ? 12.703 2.354 5.364 1.00 82.19 88 ASP A CA 1
ATOM 699 C C . ASP A 1 88 ? 13.135 2.548 3.909 1.00 82.19 88 ASP A C 1
ATOM 701 O O . ASP A 1 88 ? 13.314 3.671 3.436 1.00 82.19 88 ASP A O 1
ATOM 705 N N . TYR A 1 89 ? 13.274 1.439 3.183 1.00 83.06 89 TYR A N 1
ATOM 706 C CA . TYR A 1 89 ? 13.702 1.457 1.796 1.00 83.06 89 TYR A CA 1
ATOM 707 C C . TYR A 1 89 ? 12.670 2.117 0.873 1.00 83.06 89 TYR A C 1
ATOM 709 O O . TYR A 1 89 ? 13.032 2.973 0.069 1.00 83.06 89 TYR A O 1
ATOM 717 N N . TYR A 1 90 ? 11.389 1.779 1.020 1.00 86.75 90 TYR A N 1
ATOM 718 C CA . TYR A 1 90 ? 10.293 2.412 0.292 1.00 86.75 90 TYR A CA 1
ATOM 719 C C . TYR A 1 90 ? 10.258 3.918 0.554 1.00 86.75 90 TYR A C 1
ATOM 721 O O . TYR A 1 90 ? 10.215 4.693 -0.397 1.00 86.75 90 TYR A O 1
ATOM 729 N N . HIS A 1 91 ? 10.348 4.345 1.817 1.00 84.88 91 HIS A N 1
ATOM 730 C CA . HIS A 1 91 ? 10.346 5.767 2.157 1.00 84.88 91 HIS A CA 1
ATOM 731 C C . HIS A 1 91 ? 11.552 6.507 1.572 1.00 84.88 91 HIS A C 1
ATOM 733 O O . HIS A 1 91 ? 11.384 7.605 1.044 1.00 84.88 91 HIS A O 1
ATOM 739 N N . PHE A 1 92 ? 12.745 5.904 1.603 1.00 85.19 92 PHE A N 1
ATOM 740 C CA . PHE A 1 92 ? 13.931 6.461 0.952 1.00 85.19 92 PHE A CA 1
ATOM 741 C C . PHE A 1 92 ? 13.708 6.644 -0.554 1.00 85.19 92 PHE A C 1
ATOM 743 O O . PHE A 1 92 ? 13.939 7.730 -1.083 1.00 85.19 92 PHE A O 1
ATOM 750 N N . ILE A 1 93 ? 13.221 5.608 -1.243 1.00 85.25 93 ILE A N 1
ATOM 751 C CA . ILE A 1 93 ? 12.959 5.664 -2.685 1.00 85.25 93 ILE A CA 1
ATOM 752 C C . ILE A 1 93 ? 11.893 6.716 -3.000 1.00 85.25 93 ILE A C 1
ATOM 754 O O . ILE A 1 93 ? 12.098 7.564 -3.864 1.00 85.25 93 ILE A O 1
ATOM 758 N N . LYS A 1 94 ? 10.786 6.723 -2.258 1.00 86.25 94 LYS A N 1
ATOM 759 C CA . LYS A 1 94 ? 9.708 7.690 -2.449 1.00 86.25 94 LYS A CA 1
ATOM 760 C C . LYS A 1 94 ? 10.195 9.124 -2.264 1.00 86.25 94 LYS A C 1
ATOM 762 O O . LYS A 1 94 ? 9.925 9.956 -3.116 1.00 86.25 94 LYS A O 1
ATOM 767 N N . MET A 1 95 ? 10.950 9.412 -1.202 1.00 85.12 95 MET A N 1
ATOM 768 C CA . MET A 1 95 ? 11.455 10.764 -0.934 1.00 85.12 95 MET A CA 1
ATOM 769 C C . MET A 1 95 ? 12.453 11.257 -1.986 1.00 85.12 95 MET A C 1
ATOM 771 O O . MET A 1 95 ? 12.427 12.431 -2.326 1.00 85.12 95 MET A O 1
ATOM 775 N N . ASN A 1 96 ? 13.321 10.384 -2.502 1.00 83.44 96 ASN A N 1
ATOM 776 C CA . ASN A 1 96 ? 14.373 10.789 -3.441 1.00 83.44 96 ASN A CA 1
ATOM 777 C C . ASN A 1 96 ? 13.924 10.778 -4.908 1.00 83.44 96 ASN A C 1
ATOM 779 O O . ASN A 1 96 ? 14.589 11.375 -5.750 1.00 83.44 96 ASN A O 1
ATOM 783 N N . PHE A 1 97 ? 12.830 10.082 -5.231 1.00 84.00 97 PHE A N 1
ATOM 784 C CA . PHE A 1 97 ? 12.404 9.871 -6.615 1.00 84.00 97 PHE A CA 1
ATOM 785 C C . PHE A 1 97 ? 10.940 10.247 -6.881 1.00 84.00 97 PHE A C 1
ATOM 787 O O . PHE A 1 97 ? 10.448 9.944 -7.963 1.00 84.00 97 PHE A O 1
ATOM 794 N N . CYS A 1 98 ? 10.238 10.913 -5.953 1.00 82.50 98 CYS A N 1
ATOM 795 C CA . CYS A 1 98 ? 8.828 11.306 -6.128 1.00 82.50 98 CYS A CA 1
ATOM 796 C C . CYS A 1 98 ? 8.582 12.116 -7.412 1.00 82.50 98 CYS A C 1
ATOM 798 O O . CYS A 1 98 ? 7.599 11.880 -8.119 1.00 82.50 98 CYS A O 1
ATOM 800 N N . ASP A 1 99 ? 9.493 13.038 -7.727 1.00 80.31 99 ASP A N 1
ATOM 801 C CA . ASP A 1 99 ? 9.347 13.976 -8.847 1.00 80.31 99 ASP A CA 1
ATOM 802 C C . ASP A 1 99 ? 9.480 13.282 -10.207 1.00 80.31 99 ASP A C 1
ATOM 804 O O . ASP A 1 99 ? 8.833 13.661 -11.180 1.00 80.31 99 ASP A O 1
ATOM 808 N N . VAL A 1 100 ? 10.298 12.228 -10.271 1.00 80.75 100 VAL A N 1
ATOM 809 C CA . VAL A 1 100 ? 10.506 11.428 -11.488 1.00 80.75 100 VAL A CA 1
ATOM 810 C C . VAL A 1 100 ? 9.608 10.192 -11.535 1.00 80.75 100 VAL A C 1
ATOM 812 O O . VAL A 1 100 ? 9.436 9.587 -12.592 1.00 80.75 100 VAL A O 1
ATOM 815 N N . ALA A 1 101 ? 9.025 9.784 -10.411 1.00 81.44 101 ALA A N 1
ATOM 816 C CA . ALA A 1 101 ? 8.128 8.645 -10.359 1.00 81.44 101 ALA A CA 1
ATOM 817 C C . ALA A 1 101 ? 6.772 8.998 -10.976 1.00 81.44 101 ALA A C 1
ATOM 819 O O . ALA A 1 101 ? 6.083 9.924 -10.539 1.00 81.44 101 ALA A O 1
ATOM 820 N N . SER A 1 102 ? 6.384 8.210 -11.978 1.00 79.31 102 SER A N 1
ATOM 821 C CA . SER A 1 102 ? 5.005 8.170 -12.473 1.00 79.31 102 SER A CA 1
ATOM 822 C C . SER A 1 102 ? 4.132 7.359 -11.521 1.00 79.31 102 SER A C 1
ATOM 824 O O . SER A 1 102 ? 3.071 7.820 -11.124 1.00 79.31 102 SER A O 1
ATOM 826 N N . VAL A 1 103 ? 4.621 6.193 -11.087 1.00 84.00 103 VAL A N 1
ATOM 827 C CA . VAL A 1 103 ? 3.965 5.362 -10.071 1.00 84.00 103 VAL A CA 1
ATOM 828 C C . VAL A 1 103 ? 4.988 4.501 -9.321 1.00 84.00 103 VAL A C 1
ATOM 830 O O . VAL A 1 103 ? 5.982 4.035 -9.886 1.00 84.00 103 VAL A O 1
ATOM 833 N N . PHE A 1 104 ? 4.719 4.276 -8.041 1.00 87.25 104 PHE A N 1
ATOM 834 C CA . PHE A 1 104 ? 5.314 3.276 -7.170 1.00 87.25 104 PHE A CA 1
ATOM 835 C C . PHE A 1 104 ? 4.355 2.092 -7.046 1.00 87.25 104 PHE A C 1
ATOM 837 O O . PHE A 1 104 ? 3.239 2.220 -6.548 1.00 87.25 104 PHE A O 1
ATOM 844 N N . ILE A 1 105 ? 4.802 0.922 -7.475 1.00 89.38 105 ILE A N 1
ATOM 845 C CA . ILE A 1 105 ? 4.068 -0.335 -7.399 1.00 89.38 105 ILE A CA 1
ATOM 846 C C . ILE A 1 105 ? 4.748 -1.197 -6.353 1.00 89.38 105 ILE A C 1
ATOM 848 O O . ILE A 1 105 ? 5.888 -1.621 -6.526 1.00 89.38 105 ILE A O 1
ATOM 852 N N . ILE A 1 106 ? 4.054 -1.470 -5.261 1.00 90.00 106 ILE A N 1
ATOM 853 C CA . ILE A 1 106 ? 4.540 -2.342 -4.200 1.00 90.00 106 ILE A CA 1
ATOM 854 C C . ILE A 1 106 ? 3.951 -3.727 -4.414 1.00 90.00 106 ILE A C 1
ATOM 856 O O . ILE A 1 106 ? 2.736 -3.890 -4.350 1.00 90.00 106 ILE A O 1
ATOM 860 N N . ILE A 1 107 ? 4.804 -4.725 -4.629 1.00 88.94 107 ILE A N 1
ATOM 861 C CA . ILE A 1 107 ? 4.392 -6.124 -4.773 1.00 88.94 107 ILE A CA 1
ATOM 862 C C . ILE A 1 107 ? 4.608 -6.843 -3.447 1.00 88.94 107 ILE A C 1
ATOM 864 O O . ILE A 1 107 ? 5.701 -6.784 -2.884 1.00 88.94 107 ILE A O 1
ATOM 868 N N . ASN A 1 108 ? 3.596 -7.570 -2.978 1.00 86.62 108 ASN A N 1
ATOM 869 C CA . ASN A 1 108 ? 3.672 -8.348 -1.742 1.00 86.62 108 ASN A CA 1
ATOM 870 C C . ASN A 1 108 ? 3.132 -9.775 -1.898 1.00 86.62 108 ASN A C 1
ATOM 872 O O . ASN A 1 108 ? 2.533 -10.115 -2.909 1.00 86.62 108 ASN A O 1
ATOM 876 N N . ASN A 1 109 ? 3.320 -10.624 -0.888 1.00 84.75 109 ASN A N 1
ATOM 877 C CA . ASN A 1 109 ? 2.814 -12.007 -0.905 1.00 84.75 109 ASN A CA 1
ATOM 878 C C . ASN A 1 109 ? 1.394 -12.151 -0.342 1.00 84.75 109 ASN A C 1
ATOM 880 O O . ASN A 1 109 ? 0.902 -13.263 -0.169 1.00 84.75 109 ASN A O 1
ATOM 884 N N . VAL A 1 110 ? 0.750 -11.041 -0.005 1.00 82.00 110 VAL A N 1
ATOM 885 C CA . VAL A 1 110 ? -0.560 -11.038 0.628 1.00 82.00 110 VAL A CA 1
ATOM 886 C C . VAL A 1 110 ? -1.623 -11.046 -0.462 1.00 82.00 110 VAL A C 1
ATOM 888 O O . VAL A 1 110 ? -1.522 -10.307 -1.436 1.00 82.00 110 VAL A O 1
ATOM 891 N N . ASN A 1 111 ? -2.653 -11.878 -0.331 1.00 82.06 111 ASN A N 1
ATOM 892 C CA . ASN A 1 111 ? -3.731 -11.919 -1.315 1.00 82.06 111 ASN A CA 1
ATOM 893 C C . ASN A 1 111 ? -4.754 -10.806 -1.050 1.00 82.06 111 ASN A C 1
ATOM 895 O O . ASN A 1 111 ? -5.512 -10.869 -0.082 1.00 82.06 111 ASN A O 1
ATOM 899 N N . HIS A 1 112 ? -4.772 -9.793 -1.912 1.00 80.19 112 HIS A N 1
ATOM 900 C CA . HIS A 1 112 ? -5.707 -8.676 -1.848 1.00 80.19 112 HIS A CA 1
ATOM 901 C C . HIS A 1 112 ? -5.913 -8.053 -3.238 1.00 80.19 112 HIS A C 1
ATOM 903 O O . HIS A 1 112 ? -5.090 -8.218 -4.144 1.00 80.19 112 HIS A O 1
ATOM 909 N N . LEU A 1 113 ? -7.015 -7.317 -3.401 1.00 79.50 113 LEU A N 1
ATOM 910 C CA . LEU A 1 113 ? -7.242 -6.479 -4.583 1.00 79.50 113 LEU A CA 1
ATOM 911 C C . LEU A 1 113 ? -6.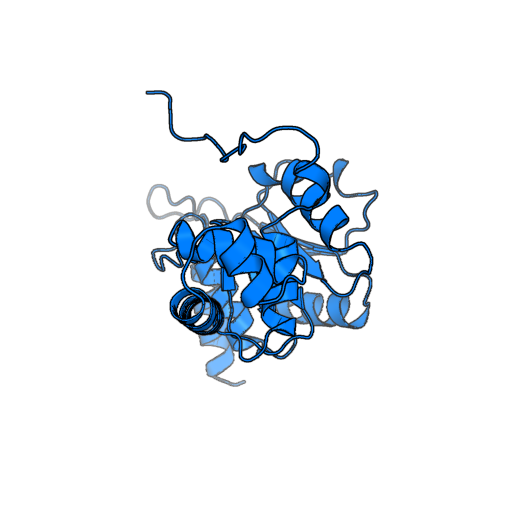253 -5.302 -4.601 1.00 79.50 113 LEU A C 1
ATOM 913 O O . LEU A 1 113 ? -5.785 -4.915 -3.535 1.00 79.50 113 LEU A O 1
ATOM 917 N N . PRO A 1 114 ? -5.923 -4.707 -5.761 1.00 83.12 114 PRO A N 1
ATOM 918 C CA . PRO A 1 114 ? -5.031 -3.553 -5.811 1.00 83.12 114 PRO A CA 1
ATOM 919 C C . PRO A 1 114 ? -5.539 -2.420 -4.927 1.00 83.12 114 PRO A C 1
ATOM 921 O O . PRO A 1 114 ? -6.726 -2.096 -4.953 1.00 83.12 114 PRO A O 1
ATOM 924 N N . VAL A 1 115 ? -4.630 -1.804 -4.180 1.00 82.44 115 VAL A N 1
ATOM 925 C CA . VAL A 1 115 ? -4.965 -0.737 -3.239 1.00 82.44 115 VAL A CA 1
ATOM 926 C C . VAL A 1 115 ? -4.132 0.494 -3.542 1.00 82.44 115 VAL A C 1
ATOM 928 O O . VAL A 1 115 ? -2.905 0.437 -3.492 1.00 82.44 115 VAL A O 1
ATOM 931 N N . PHE A 1 116 ? -4.799 1.619 -3.780 1.00 83.19 116 PHE A N 1
ATOM 932 C CA . PHE A 1 116 ? -4.154 2.923 -3.895 1.00 83.19 116 PHE A CA 1
ATOM 933 C C . PHE A 1 116 ? -4.016 3.545 -2.509 1.00 83.19 116 PHE A C 1
ATOM 935 O O . PHE A 1 116 ? -5.002 3.757 -1.798 1.00 83.19 116 PHE A O 1
ATOM 942 N N . ILE A 1 117 ? -2.773 3.795 -2.116 1.00 81.06 117 ILE A N 1
ATOM 943 C CA . ILE A 1 117 ? -2.436 4.362 -0.807 1.00 81.06 117 ILE A CA 1
ATOM 944 C C . ILE A 1 117 ? -2.307 5.879 -0.890 1.00 81.06 117 ILE A C 1
ATOM 946 O O . ILE A 1 117 ? -2.692 6.590 0.032 1.00 81.06 117 ILE A O 1
ATOM 950 N N . ASP A 1 118 ? -1.816 6.357 -2.025 1.00 79.06 118 ASP A N 1
ATOM 951 C CA . ASP A 1 118 ? -1.783 7.753 -2.426 1.00 79.06 118 ASP A CA 1
ATOM 952 C C . ASP A 1 118 ? -1.842 7.824 -3.957 1.00 79.06 118 ASP A C 1
ATOM 954 O O . ASP A 1 118 ? -1.969 6.800 -4.630 1.00 79.06 118 ASP A O 1
ATOM 958 N N . GLU A 1 119 ? -1.774 9.034 -4.502 1.00 77.62 119 GLU A N 1
ATOM 959 C CA . GLU A 1 119 ? -1.925 9.305 -5.935 1.00 77.62 119 GLU A CA 1
ATOM 960 C C . GLU A 1 119 ? -0.889 8.596 -6.809 1.00 77.62 119 GLU A C 1
ATOM 962 O O . GLU A 1 119 ? -1.155 8.314 -7.974 1.00 77.62 119 GLU A O 1
ATOM 967 N N . LYS A 1 120 ? 0.287 8.284 -6.253 1.00 81.88 120 LYS A N 1
ATOM 968 C CA . LYS A 1 120 ? 1.390 7.662 -6.984 1.00 81.88 120 LYS A CA 1
ATOM 969 C C . LYS A 1 120 ? 1.739 6.278 -6.463 1.00 81.88 120 LYS A C 1
ATOM 971 O O . LYS A 1 120 ? 2.676 5.690 -6.983 1.00 81.88 120 LYS A O 1
ATOM 976 N N . THR A 1 121 ? 1.057 5.736 -5.456 1.00 86.38 121 THR A N 1
ATOM 977 C CA . THR A 1 121 ? 1.437 4.463 -4.830 1.00 86.38 121 THR A CA 1
ATOM 978 C C . THR A 1 121 ? 0.298 3.466 -4.873 1.00 86.38 121 THR A C 1
ATOM 980 O O . THR A 1 121 ? -0.739 3.657 -4.233 1.00 86.38 121 THR A O 1
ATOM 983 N N . ILE A 1 122 ? 0.552 2.338 -5.532 1.00 87.75 122 ILE A N 1
ATOM 984 C CA . ILE A 1 122 ? -0.334 1.183 -5.540 1.00 87.75 122 ILE A CA 1
ATOM 985 C C . ILE A 1 122 ? 0.334 -0.028 -4.892 1.00 87.75 122 ILE A C 1
ATOM 987 O O . ILE A 1 122 ? 1.503 -0.324 -5.128 1.00 87.75 122 ILE A O 1
ATOM 991 N N . VAL A 1 123 ? -0.427 -0.753 -4.082 1.00 87.94 123 VAL A N 1
ATOM 992 C CA . VAL A 1 123 ? -0.037 -2.044 -3.517 1.00 87.94 123 VAL A CA 1
ATOM 993 C C . VAL A 1 123 ? -0.768 -3.134 -4.282 1.00 87.94 123 VAL A C 1
ATOM 995 O O . VAL A 1 123 ? -1.990 -3.083 -4.427 1.00 87.94 123 VAL A O 1
ATOM 998 N N . VAL A 1 124 ? -0.030 -4.135 -4.748 1.00 88.06 124 VAL A N 1
ATOM 999 C CA . VAL A 1 124 ? -0.557 -5.271 -5.501 1.00 88.06 124 VAL A CA 1
ATOM 1000 C C . VAL A 1 124 ? -0.075 -6.590 -4.907 1.00 88.06 124 VAL A C 1
ATOM 1002 O O . VAL A 1 124 ? 1.055 -6.720 -4.429 1.00 88.06 124 VAL A O 1
ATOM 1005 N N . SER A 1 125 ? -0.942 -7.593 -4.986 1.00 85.81 125 SER A N 1
ATOM 1006 C CA . SER A 1 125 ? -0.586 -8.960 -4.633 1.00 85.81 125 SER A CA 1
ATOM 1007 C C . SER A 1 125 ? 0.289 -9.596 -5.710 1.00 85.81 125 SER A C 1
ATOM 1009 O O . SER A 1 125 ? 0.022 -9.461 -6.901 1.00 85.81 125 SER A O 1
ATOM 1011 N N . ARG A 1 126 ? 1.285 -10.386 -5.310 1.00 85.56 126 ARG A N 1
ATOM 1012 C CA . ARG A 1 126 ? 2.069 -11.253 -6.200 1.00 85.56 126 ARG A CA 1
ATOM 1013 C C . ARG A 1 126 ? 1.224 -12.372 -6.811 1.00 85.56 126 ARG A C 1
ATOM 1015 O O . ARG A 1 126 ? 1.565 -12.865 -7.876 1.00 85.56 126 ARG A O 1
ATOM 1022 N N . ALA A 1 127 ? 0.127 -12.758 -6.157 1.00 84.38 127 ALA A N 1
ATOM 1023 C CA . ALA A 1 127 ? -0.809 -13.757 -6.673 1.00 84.38 127 ALA A CA 1
ATOM 1024 C C . ALA A 1 127 ? -1.730 -13.205 -7.779 1.00 84.38 127 ALA A C 1
ATOM 1026 O O . ALA A 1 127 ? -2.570 -13.928 -8.312 1.00 84.38 127 ALA A O 1
ATOM 1027 N N . MET A 1 128 ? -1.609 -11.917 -8.103 1.00 83.69 128 MET A N 1
ATOM 1028 C CA . MET A 1 128 ? -2.416 -11.262 -9.119 1.00 83.69 128 MET A CA 1
ATOM 1029 C C . MET A 1 128 ? -2.123 -11.815 -10.519 1.00 83.69 128 MET A C 1
ATOM 1031 O O . MET A 1 128 ? -0.953 -11.925 -10.891 1.00 83.69 128 MET A O 1
ATOM 1035 N N . PRO A 1 129 ? -3.155 -12.101 -11.334 1.00 82.12 129 PRO A N 1
ATOM 1036 C CA . PRO A 1 129 ? -2.955 -12.479 -12.727 1.00 82.12 129 PRO A CA 1
ATOM 1037 C C . PRO A 1 129 ? -2.220 -11.386 -13.509 1.00 82.12 129 PRO A C 1
ATOM 1039 O O . PRO A 1 129 ? -2.529 -10.199 -13.367 1.00 82.12 129 PRO A O 1
ATOM 1042 N N . VAL A 1 130 ? -1.296 -11.789 -14.383 1.00 74.50 130 VAL A N 1
ATOM 1043 C CA . VAL A 1 130 ? -0.486 -10.875 -15.208 1.00 74.50 130 VAL A CA 1
ATOM 1044 C C . VAL A 1 130 ? -1.361 -9.948 -16.059 1.00 74.50 130 VAL A C 1
ATOM 1046 O O . VAL A 1 130 ? -1.104 -8.749 -16.116 1.00 74.50 130 VAL A O 1
ATOM 1049 N N . ASP A 1 131 ? -2.449 -10.467 -16.634 1.00 72.12 131 ASP A N 1
ATOM 1050 C CA . ASP A 1 131 ? -3.403 -9.679 -17.431 1.00 72.12 131 ASP A CA 1
ATOM 1051 C C . ASP A 1 131 ? -4.099 -8.577 -16.627 1.00 72.12 131 ASP A C 1
ATOM 1053 O O . ASP A 1 131 ? -4.519 -7.556 -17.168 1.00 72.12 131 ASP A O 1
ATOM 1057 N N . TYR A 1 132 ? -4.267 -8.786 -15.323 1.00 74.69 132 TYR A N 1
ATOM 1058 C CA . TYR A 1 132 ? -4.861 -7.788 -14.446 1.00 74.69 132 TYR A CA 1
ATOM 1059 C C . TYR A 1 132 ? -3.814 -6.767 -13.995 1.00 74.69 132 TYR A C 1
ATOM 1061 O O . TYR A 1 132 ? -4.081 -5.566 -13.976 1.00 74.69 132 TYR A O 1
ATOM 1069 N N . PHE A 1 133 ? -2.596 -7.234 -13.721 1.00 74.94 133 PHE A N 1
ATOM 1070 C CA . PHE A 1 133 ? -1.449 -6.378 -13.441 1.00 74.94 133 PHE A CA 1
ATOM 1071 C C . PHE A 1 133 ? -1.137 -5.427 -14.608 1.00 74.94 133 PHE A C 1
ATOM 1073 O O . PHE A 1 133 ? -0.887 -4.245 -14.387 1.00 74.94 133 PHE A O 1
ATOM 1080 N N . SER A 1 134 ? -1.234 -5.895 -15.854 1.00 69.94 134 SER A N 1
ATOM 1081 C CA . SER A 1 134 ? -1.002 -5.059 -17.035 1.00 69.94 134 SER A CA 1
ATOM 1082 C C . SER A 1 134 ? -2.037 -3.932 -17.166 1.00 69.94 134 SER A C 1
ATOM 1084 O O . SER A 1 134 ? -1.672 -2.790 -17.434 1.00 69.94 134 SER A O 1
ATOM 1086 N N . ARG A 1 135 ? -3.313 -4.204 -16.859 1.00 71.12 135 ARG A N 1
ATOM 1087 C CA . ARG A 1 135 ? -4.375 -3.181 -16.817 1.00 71.12 135 ARG A CA 1
ATOM 1088 C C . ARG A 1 135 ? -4.135 -2.124 -15.743 1.00 71.12 135 ARG A C 1
ATOM 1090 O O . ARG A 1 135 ? -4.422 -0.956 -15.971 1.00 71.12 135 ARG A O 1
ATOM 1097 N N . ILE A 1 136 ? -3.598 -2.501 -14.585 1.00 70.88 136 ILE A N 1
ATOM 1098 C CA . ILE A 1 136 ? -3.267 -1.550 -13.510 1.00 70.88 136 ILE A CA 1
ATOM 1099 C C . ILE A 1 136 ? -2.259 -0.503 -13.983 1.00 70.88 136 ILE A C 1
ATOM 1101 O O . ILE A 1 136 ? -2.410 0.675 -13.668 1.00 70.88 136 ILE A O 1
ATOM 1105 N N . LEU A 1 137 ? -1.265 -0.911 -14.772 1.00 68.88 137 LEU A N 1
ATOM 1106 C CA . LEU A 1 137 ? -0.270 0.006 -15.330 1.00 68.88 137 LEU A CA 1
ATOM 1107 C C . LEU A 1 137 ? -0.903 1.047 -16.257 1.00 6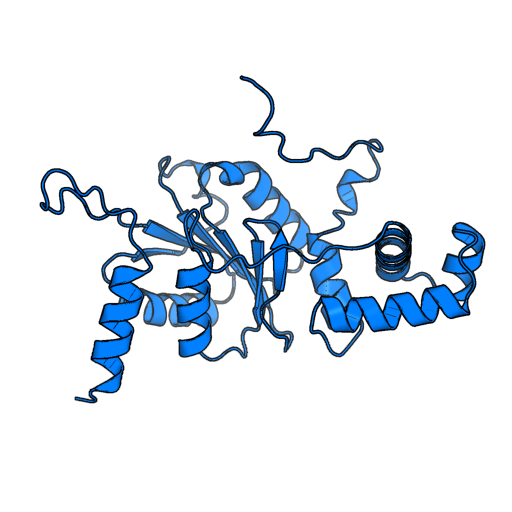8.88 137 LEU A C 1
ATOM 1109 O O . LEU A 1 137 ? -0.455 2.189 -16.282 1.00 68.88 137 LEU A O 1
ATOM 1113 N N . CYS A 1 138 ? -1.967 0.670 -16.971 1.00 63.31 138 CYS A N 1
ATOM 1114 C CA . CYS A 1 138 ? -2.748 1.582 -17.804 1.00 63.31 138 CYS A CA 1
ATOM 1115 C C . CYS A 1 138 ? -3.503 2.636 -16.978 1.00 63.31 138 CYS A C 1
ATOM 1117 O O . CYS A 1 138 ? -3.695 3.756 -17.445 1.00 63.31 138 CYS A O 1
ATOM 1119 N N . PHE A 1 139 ? -3.945 2.290 -15.763 1.00 58.81 139 PHE A N 1
ATOM 1120 C CA . PHE A 1 139 ? -4.667 3.207 -14.871 1.00 58.81 139 PHE A CA 1
ATOM 1121 C C . PHE A 1 139 ? -3.743 4.109 -14.056 1.00 58.81 139 PHE A C 1
ATOM 1123 O O . PHE A 1 139 ? -4.123 5.224 -13.723 1.00 58.81 139 PHE A O 1
ATOM 1130 N N . ALA A 1 140 ? -2.519 3.663 -13.779 1.00 54.62 140 ALA A N 1
ATOM 1131 C CA . ALA A 1 140 ? -1.519 4.417 -13.028 1.00 54.62 140 ALA A CA 1
ATOM 1132 C C . ALA A 1 140 ? -0.882 5.589 -13.813 1.00 54.62 140 ALA A C 1
ATOM 1134 O O . ALA A 1 140 ? 0.185 6.080 -13.442 1.00 54.62 140 ALA A O 1
ATOM 1135 N N . GLN A 1 141 ? -1.499 6.022 -14.918 1.00 56.66 141 GLN A N 1
ATOM 1136 C CA . GLN A 1 141 ? -1.014 7.131 -15.730 1.00 56.66 141 GLN A CA 1
ATOM 1137 C C . GLN A 1 141 ? -1.456 8.496 -15.177 1.00 56.66 141 GLN A C 1
ATOM 1139 O O . GLN A 1 141 ? -2.615 8.636 -14.785 1.00 56.66 141 GLN A O 1
ATOM 1144 N N . PRO A 1 142 ? -0.607 9.540 -15.271 1.00 46.69 142 PRO A N 1
ATOM 1145 C CA . PRO A 1 142 ? -0.918 10.890 -14.782 1.00 46.69 142 PRO A CA 1
ATOM 1146 C C . PRO A 1 142 ? -2.206 11.506 -15.360 1.00 46.69 142 PRO A C 1
ATOM 1148 O O . PRO A 1 142 ? -2.829 12.335 -14.711 1.00 46.69 142 PRO A O 1
ATOM 1151 N N . ASN A 1 143 ? -2.616 11.086 -16.566 1.00 43.81 143 ASN A N 1
ATOM 1152 C CA . ASN A 1 143 ? -3.783 11.608 -17.294 1.00 43.81 143 ASN A CA 1
ATOM 1153 C C . ASN A 1 143 ? -4.907 10.564 -17.465 1.00 43.81 143 ASN A C 1
ATOM 1155 O O . ASN A 1 143 ? -5.846 10.768 -18.243 1.00 43.81 143 ASN A O 1
ATOM 1159 N N . GLY A 1 144 ? -4.801 9.414 -16.792 1.00 45.03 144 GLY A N 1
ATOM 1160 C CA . GLY A 1 144 ? -5.772 8.332 -16.899 1.00 45.03 144 GLY A CA 1
ATOM 1161 C C . GLY A 1 144 ? -7.128 8.751 -16.332 1.00 45.03 144 GLY A C 1
ATOM 1162 O O . GLY A 1 144 ? -7.277 8.946 -15.132 1.00 45.03 144 GLY A O 1
ATOM 1163 N N . ARG A 1 145 ? -8.161 8.822 -17.181 1.00 38.28 145 ARG A N 1
ATOM 1164 C CA . ARG A 1 145 ? -9.558 9.110 -16.782 1.00 38.28 145 ARG A CA 1
ATOM 1165 C C . ARG A 1 145 ? -10.188 8.050 -15.857 1.00 38.28 145 ARG A C 1
ATOM 1167 O O . ARG A 1 145 ? -11.343 8.193 -15.466 1.00 38.28 145 ARG A O 1
ATOM 1174 N N . GLY A 1 146 ? -9.464 6.986 -15.512 1.00 46.03 146 GLY A N 1
ATOM 1175 C CA . GLY A 1 146 ? -9.862 6.020 -14.493 1.00 46.03 146 GLY A CA 1
ATOM 1176 C C . GLY A 1 146 ? -9.384 6.490 -13.128 1.00 46.03 146 GLY A C 1
ATOM 1177 O O . GLY A 1 146 ? -8.352 6.032 -12.657 1.00 46.03 146 GLY A O 1
ATOM 1178 N N . ALA A 1 147 ? -10.105 7.429 -12.517 1.00 43.19 147 ALA A N 1
ATOM 1179 C CA . ALA A 1 147 ? -9.748 7.983 -11.219 1.00 43.19 147 ALA A CA 1
ATOM 1180 C C . ALA A 1 147 ? -9.777 6.895 -10.131 1.00 43.19 147 ALA A C 1
ATOM 1182 O O . ALA A 1 147 ? -10.825 6.554 -9.582 1.00 43.19 147 ALA A O 1
ATOM 1183 N N . THR A 1 148 ? -8.619 6.332 -9.808 1.00 56.97 148 THR A N 1
ATOM 1184 C CA . THR A 1 148 ? -8.451 5.484 -8.632 1.00 56.97 148 THR A CA 1
ATOM 1185 C C . THR A 1 148 ? -7.967 6.360 -7.491 1.00 56.97 148 THR A C 1
ATOM 1187 O O . THR A 1 148 ? -6.785 6.674 -7.375 1.00 56.97 148 THR A O 1
ATOM 1190 N N . HIS A 1 149 ? -8.911 6.820 -6.675 1.00 65.56 149 HIS A N 1
ATOM 1191 C CA . HIS A 1 149 ? -8.602 7.696 -5.556 1.00 65.56 149 HIS A CA 1
ATOM 1192 C C . HIS A 1 149 ? -8.005 6.913 -4.380 1.00 65.56 149 HIS A C 1
ATOM 1194 O O . HIS A 1 149 ? -8.458 5.799 -4.098 1.00 65.56 149 HIS A O 1
ATOM 1200 N N . PRO A 1 150 ? -7.049 7.509 -3.648 1.00 76.38 150 PRO A N 1
ATOM 1201 C CA . PRO A 1 150 ? -6.575 6.957 -2.388 1.00 76.38 150 PRO A CA 1
ATOM 1202 C C . PRO A 1 150 ? -7.734 6.681 -1.432 1.00 76.38 150 PRO A C 1
ATOM 1204 O O . PRO A 1 150 ? -8.737 7.406 -1.413 1.00 76.38 150 PRO A O 1
ATOM 1207 N N . VAL A 1 151 ? -7.588 5.648 -0.603 1.00 82.06 151 VAL A N 1
ATOM 1208 C CA . VAL A 1 151 ? -8.591 5.320 0.414 1.00 82.06 151 VAL A CA 1
ATOM 1209 C C . VAL A 1 151 ? -8.772 6.504 1.371 1.00 82.06 151 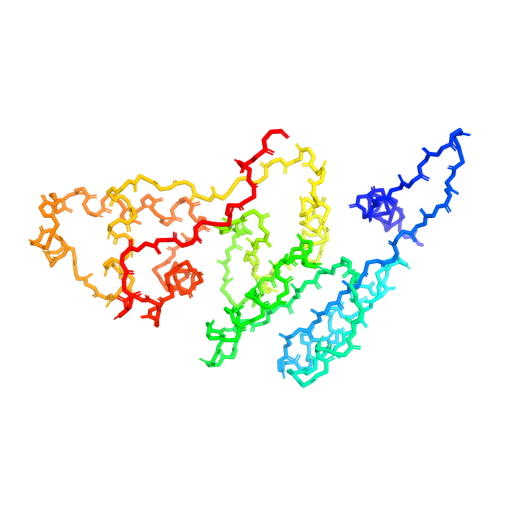VAL A C 1
ATOM 1211 O O . VAL A 1 151 ? -7.880 6.837 2.148 1.00 82.06 151 VAL A O 1
ATOM 1214 N N . LYS A 1 152 ? -9.956 7.128 1.344 1.00 85.56 152 LYS A N 1
ATOM 1215 C CA . LYS A 1 152 ? -10.306 8.231 2.248 1.00 85.56 152 LYS A CA 1
ATOM 1216 C C . LYS A 1 152 ? -10.765 7.691 3.600 1.00 85.56 152 LYS A C 1
ATOM 1218 O O . LYS A 1 152 ? -11.729 6.920 3.681 1.00 85.56 152 LYS A O 1
ATOM 1223 N N . LEU A 1 153 ? -10.106 8.131 4.667 1.00 89.50 153 LEU A N 1
ATOM 1224 C CA . LEU A 1 153 ? -10.460 7.814 6.050 1.00 89.50 153 LEU A CA 1
ATOM 1225 C C . LEU A 1 153 ? -11.063 9.038 6.734 1.00 89.50 153 LEU A C 1
ATOM 1227 O O . LEU A 1 153 ? -10.600 10.156 6.521 1.00 89.50 153 LEU A O 1
ATOM 1231 N N . SER A 1 154 ? -12.080 8.828 7.569 1.00 91.31 154 SER A N 1
ATOM 1232 C CA . SER A 1 154 ? -12.480 9.853 8.536 1.00 91.31 154 SER A CA 1
ATOM 1233 C C . SER A 1 154 ? -11.409 10.007 9.618 1.00 91.31 154 SER A C 1
ATOM 1235 O O . SER A 1 154 ? -10.602 9.103 9.833 1.00 91.31 154 SER A O 1
ATOM 1237 N N . GLU A 1 155 ? -11.430 11.113 10.355 1.00 91.12 155 GLU A N 1
ATOM 1238 C CA . GLU A 1 155 ? -10.505 11.345 11.472 1.00 91.12 155 GLU A CA 1
ATOM 1239 C C . GLU A 1 155 ? -10.561 10.224 12.526 1.00 91.12 155 GLU A C 1
ATOM 1241 O O . GLU A 1 155 ? -9.533 9.729 12.995 1.00 91.12 155 GLU A O 1
ATOM 1246 N N . ALA A 1 156 ? -11.767 9.741 12.839 1.00 91.81 156 ALA A N 1
ATOM 1247 C CA . ALA A 1 156 ? -11.958 8.620 13.752 1.00 91.81 156 ALA A CA 1
ATOM 1248 C C . ALA A 1 156 ? -11.403 7.301 13.183 1.00 91.81 156 ALA A C 1
ATOM 1250 O O . ALA A 1 156 ? -10.793 6.522 13.914 1.00 91.81 156 ALA A O 1
ATOM 1251 N N . GLU A 1 157 ? -11.597 7.030 11.888 1.00 94.06 157 GLU A N 1
ATOM 1252 C CA . GLU A 1 157 ? -11.035 5.840 11.235 1.00 94.06 157 GLU A CA 1
ATOM 1253 C C . GLU A 1 157 ? -9.511 5.902 11.174 1.00 94.06 157 GLU A C 1
ATOM 1255 O O . GLU A 1 157 ? -8.864 4.905 11.482 1.00 94.06 157 GLU A O 1
ATOM 1260 N N . TYR A 1 158 ? -8.947 7.062 10.834 1.00 93.31 158 TYR A N 1
ATOM 1261 C CA . TYR A 1 158 ? -7.509 7.314 10.835 1.00 93.31 158 TYR A CA 1
ATOM 1262 C C . TYR A 1 158 ? -6.911 7.056 12.221 1.00 93.31 158 TYR A C 1
ATOM 1264 O O . TYR A 1 158 ? -5.958 6.291 12.360 1.00 93.31 158 TYR A O 1
ATOM 1272 N N . THR A 1 159 ? -7.524 7.625 13.261 1.00 94.19 159 THR A N 1
ATOM 1273 C CA . THR A 1 159 ? -7.090 7.466 14.654 1.00 94.19 159 THR A CA 1
ATOM 1274 C C . THR A 1 159 ? -7.132 6.000 15.086 1.00 94.19 159 THR A C 1
ATOM 1276 O O . THR A 1 159 ? -6.143 5.469 15.597 1.00 94.19 159 THR A O 1
ATOM 1279 N N . VAL A 1 160 ? -8.247 5.305 14.827 1.00 95.81 160 VAL A N 1
ATOM 1280 C CA . VAL A 1 160 ? -8.366 3.868 15.115 1.00 95.81 160 VAL A CA 1
ATOM 1281 C C . VAL A 1 160 ? -7.330 3.070 14.331 1.00 95.81 160 VAL A C 1
ATOM 1283 O O . VAL A 1 160 ? -6.716 2.170 14.899 1.00 95.81 160 VAL A O 1
ATOM 1286 N N . PHE A 1 161 ? -7.111 3.384 13.053 1.00 94.38 161 PHE A N 1
ATOM 1287 C CA . PHE A 1 161 ? -6.158 2.666 12.216 1.00 94.38 161 PHE A CA 1
ATOM 1288 C C . PHE A 1 161 ? -4.729 2.815 12.741 1.00 94.38 161 PHE A C 1
ATOM 1290 O O . PHE A 1 161 ? -4.041 1.808 12.920 1.00 94.38 161 PHE A O 1
ATOM 1297 N N . ARG A 1 162 ? -4.319 4.042 13.080 1.00 92.25 162 ARG A N 1
ATOM 1298 C CA . ARG A 1 162 ? -3.000 4.345 13.640 1.00 92.25 162 ARG A CA 1
ATOM 1299 C C . ARG A 1 162 ? -2.744 3.541 14.912 1.00 92.25 162 ARG A C 1
ATOM 1301 O O . ARG A 1 162 ? -1.826 2.725 14.940 1.00 92.25 162 ARG A O 1
ATOM 1308 N N . TYR A 1 163 ? -3.596 3.669 15.928 1.00 93.62 163 TYR A N 1
ATOM 1309 C CA . TYR A 1 163 ? -3.390 2.947 17.187 1.00 93.62 163 TYR A CA 1
ATOM 1310 C C . TYR A 1 163 ? -3.530 1.427 17.032 1.00 93.62 163 TYR A C 1
ATOM 1312 O O . TYR A 1 163 ? -2.767 0.658 17.619 1.00 93.62 163 TYR A O 1
ATOM 1320 N N . TRP A 1 164 ? -4.461 0.952 16.205 1.00 93.88 164 TRP A N 1
ATOM 1321 C CA . TRP A 1 164 ? -4.588 -0.483 15.967 1.00 93.88 164 TRP A CA 1
ATOM 1322 C C . TRP A 1 164 ? -3.357 -1.059 15.256 1.00 93.88 164 TRP A C 1
ATOM 1324 O O . TRP A 1 164 ? -2.968 -2.196 15.542 1.00 93.88 164 TRP A O 1
ATOM 1334 N N . SER A 1 165 ? -2.712 -0.265 14.392 1.00 90.81 165 SER A N 1
ATOM 1335 C CA . SER A 1 165 ? -1.466 -0.639 13.720 1.00 90.81 165 SER A CA 1
ATOM 1336 C C . SER A 1 165 ? -0.260 -0.729 14.654 1.00 90.81 165 SER A C 1
ATOM 1338 O O . SER A 1 165 ? 0.613 -1.568 14.445 1.00 90.81 165 SER A O 1
ATOM 1340 N N . MET A 1 166 ? -0.266 0.049 15.739 1.00 90.00 166 MET A N 1
ATOM 1341 C CA . MET A 1 166 ? 0.719 -0.021 16.826 1.00 90.00 166 MET A CA 1
ATOM 1342 C C . MET A 1 166 ? 0.488 -1.213 17.772 1.00 90.00 166 MET A C 1
ATOM 1344 O O . MET A 1 166 ? 1.281 -1.447 18.677 1.00 90.00 166 MET A O 1
ATOM 1348 N N . GLY A 1 167 ? -0.588 -1.982 17.573 1.00 91.50 167 GLY A N 1
ATOM 1349 C CA . GLY A 1 167 ? -0.888 -3.178 18.362 1.00 91.50 167 GLY A CA 1
ATOM 1350 C C . GLY A 1 167 ? -1.872 -2.967 19.513 1.00 91.50 167 GLY A C 1
ATOM 1351 O O . GLY A 1 167 ? -2.186 -3.935 20.203 1.00 91.50 167 GLY A O 1
ATOM 1352 N N . TYR A 1 168 ? -2.422 -1.763 19.698 1.00 94.31 168 TYR A N 1
ATOM 1353 C CA . TYR A 1 168 ? -3.364 -1.498 20.788 1.00 94.31 168 TYR A CA 1
ATOM 1354 C C . TYR A 1 168 ? -4.690 -2.271 20.640 1.00 94.31 168 TYR A C 1
ATOM 1356 O O . TYR A 1 168 ? -5.238 -2.450 19.541 1.00 94.31 168 TYR A O 1
ATOM 1364 N N . SER A 1 169 ? -5.226 -2.728 21.778 1.00 95.38 169 SER A N 1
ATOM 1365 C CA . SER A 1 169 ? -6.540 -3.377 21.873 1.00 95.38 169 SER A CA 1
ATOM 1366 C C . SER A 1 169 ? -7.677 -2.375 21.650 1.00 95.38 169 SER A C 1
ATOM 1368 O O . SER A 1 169 ? -7.471 -1.163 21.671 1.00 95.38 169 SER A O 1
ATOM 1370 N N . SER A 1 170 ? -8.903 -2.857 21.415 1.00 96.00 170 SER A N 1
ATOM 1371 C CA . SER A 1 170 ? -10.057 -1.953 21.271 1.00 96.00 170 SER A CA 1
ATOM 1372 C C . SER A 1 170 ? -10.305 -1.151 22.549 1.00 96.00 170 SER A C 1
ATOM 1374 O O . SER A 1 170 ? -10.654 0.020 22.478 1.00 96.00 170 SER A O 1
ATOM 1376 N N . GLU A 1 171 ? -10.088 -1.783 23.699 1.00 97.31 171 GLU A N 1
ATOM 1377 C CA . GLU A 1 171 ? -10.219 -1.209 25.033 1.00 97.31 171 GLU A CA 1
ATOM 1378 C C . GLU A 1 171 ? -9.206 -0.076 25.223 1.00 97.31 171 GLU A C 1
ATOM 1380 O O . GLU A 1 171 ? -9.594 1.033 25.583 1.00 97.31 171 GLU A O 1
ATOM 1385 N N . LYS A 1 172 ? -7.934 -0.315 24.870 1.00 97.12 172 LYS A N 1
ATOM 1386 C CA . LYS A 1 172 ? -6.885 0.702 24.992 1.00 97.12 172 LYS A CA 1
ATOM 1387 C C . LYS A 1 172 ? -7.089 1.867 24.026 1.00 97.12 172 LYS A C 1
ATOM 1389 O O . LYS A 1 1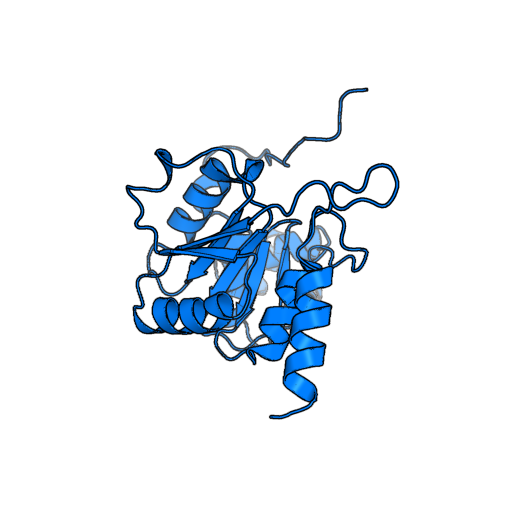72 ? -6.857 3.011 24.391 1.00 97.12 172 LYS A O 1
ATOM 1394 N N . ILE A 1 173 ? -7.571 1.602 22.810 1.00 97.19 173 ILE A N 1
ATOM 1395 C CA . ILE A 1 173 ? -7.928 2.666 21.858 1.00 97.19 173 ILE A CA 1
ATOM 1396 C C . ILE A 1 173 ? -9.062 3.525 22.424 1.00 97.19 173 ILE A C 1
ATOM 1398 O O . ILE A 1 173 ? -8.982 4.747 22.355 1.00 97.19 173 ILE A O 1
ATOM 1402 N N . THR A 1 174 ? -10.103 2.915 22.997 1.00 97.19 174 THR A N 1
ATOM 1403 C CA . THR A 1 174 ? -11.204 3.656 23.629 1.00 97.19 174 THR A CA 1
ATOM 1404 C C . THR A 1 174 ? -10.715 4.537 24.772 1.00 97.19 174 THR A C 1
ATOM 1406 O O . THR A 1 174 ? -11.086 5.705 24.819 1.00 97.19 174 THR A O 1
ATOM 1409 N N . GLU A 1 175 ? -9.855 4.008 25.642 1.00 96.94 175 GLU A N 1
ATOM 1410 C CA . GLU A 1 175 ? -9.244 4.759 26.744 1.00 96.94 175 GLU A CA 1
ATOM 1411 C C . GLU A 1 175 ? -8.431 5.965 26.239 1.00 96.94 175 GLU A C 1
ATOM 1413 O O . GLU A 1 175 ? -8.598 7.070 26.740 1.00 96.94 175 GLU A O 1
ATOM 1418 N N . LEU A 1 176 ? -7.596 5.772 25.211 1.00 95.88 176 LEU A N 1
ATOM 1419 C CA . LEU A 1 176 ? -6.699 6.813 24.692 1.00 95.88 176 LEU A CA 1
ATOM 1420 C C . LEU A 1 176 ? -7.403 7.893 23.860 1.00 95.88 176 LEU A C 1
ATOM 1422 O O . LEU A 1 176 ? -6.892 9.002 23.745 1.00 95.88 176 LEU A O 1
ATOM 1426 N N . THR A 1 177 ? -8.532 7.567 23.229 1.00 95.00 177 THR A N 1
ATOM 1427 C CA . THR A 1 177 ? -9.155 8.430 22.206 1.00 95.00 177 THR A CA 1
ATOM 1428 C C . THR A 1 177 ? -10.545 8.929 22.585 1.00 95.00 177 THR A C 1
ATOM 1430 O O . THR A 1 177 ? -11.106 9.761 21.880 1.00 95.00 177 THR A O 1
ATOM 1433 N N . GLY A 1 178 ? -11.160 8.374 23.634 1.00 94.38 178 GLY A N 1
ATOM 1434 C CA . GLY A 1 178 ? -12.562 8.625 23.980 1.00 94.38 178 GLY A CA 1
ATOM 1435 C C . GLY A 1 178 ? -13.579 8.007 23.005 1.00 94.38 178 GLY A C 1
ATOM 1436 O O . GLY A 1 178 ? -14.789 8.100 23.223 1.00 94.38 178 GLY A O 1
ATOM 1437 N N . ILE A 1 179 ? -13.137 7.335 21.934 1.00 94.75 179 ILE A N 1
ATOM 1438 C CA . ILE A 1 179 ? -14.029 6.687 20.966 1.00 94.75 179 ILE A CA 1
ATOM 1439 C C . ILE A 1 179 ? -14.655 5.445 21.606 1.00 94.75 179 ILE A C 1
ATOM 1441 O O . ILE A 1 179 ? -13.955 4.508 21.993 1.00 94.75 179 ILE A O 1
ATOM 1445 N N . LYS A 1 180 ? -15.993 5.377 21.641 1.00 96.44 180 LYS A N 1
ATOM 1446 C CA . LYS A 1 180 ? -16.737 4.224 22.185 1.00 96.44 180 LYS A CA 1
ATOM 1447 C C . LYS A 1 180 ? -16.251 2.899 21.583 1.00 96.44 180 LYS A C 1
ATOM 1449 O O . LYS A 1 180 ? -16.134 2.773 20.364 1.00 96.44 180 LYS A O 1
ATOM 1454 N N . ARG A 1 181 ? -16.093 1.865 22.418 1.00 96.69 181 ARG A N 1
ATOM 1455 C CA . ARG A 1 181 ? -15.609 0.527 22.013 1.00 96.69 181 ARG A CA 1
ATOM 1456 C C . ARG A 1 181 ? -16.339 -0.054 20.798 1.00 96.69 181 ARG A C 1
ATOM 1458 O O . ARG A 1 181 ? -15.702 -0.567 19.881 1.00 96.69 181 ARG A O 1
ATOM 1465 N N . LYS A 1 182 ? -17.672 0.067 20.755 1.00 96.88 182 LYS A N 1
ATOM 1466 C CA . LYS A 1 182 ? -18.494 -0.368 19.608 1.00 96.88 182 LYS A CA 1
ATOM 1467 C C . LYS A 1 182 ? -18.087 0.345 18.312 1.00 96.88 182 LYS A C 1
ATOM 1469 O O . LYS A 1 182 ? -17.977 -0.294 17.271 1.00 96.88 182 LYS A O 1
ATOM 1474 N N . SER A 1 183 ? -17.814 1.647 18.380 1.00 96.50 183 SER A N 1
ATOM 1475 C CA . SER A 1 183 ? -17.341 2.433 17.237 1.00 96.50 183 SER A CA 1
ATOM 1476 C C . SER A 1 183 ? -15.934 2.022 16.810 1.00 96.50 183 SER A C 1
ATOM 1478 O O . SER A 1 183 ? -15.701 1.888 15.616 1.00 96.50 183 SER A O 1
ATOM 1480 N N . VAL A 1 184 ? -15.027 1.728 17.752 1.00 96.94 184 VAL A N 1
ATOM 1481 C CA . VAL A 1 184 ? -13.691 1.191 17.431 1.00 96.94 184 VAL A CA 1
ATOM 1482 C C . VAL A 1 184 ? -13.804 -0.120 16.649 1.00 96.94 184 VAL A C 1
ATOM 1484 O O . VAL A 1 184 ? -13.186 -0.261 15.597 1.00 96.94 184 VAL A O 1
ATOM 1487 N N . LEU A 1 185 ? -14.620 -1.068 17.120 1.00 95.88 185 LEU A N 1
ATOM 1488 C CA . LEU A 1 185 ? -14.837 -2.350 16.437 1.00 95.88 185 LEU A CA 1
ATOM 1489 C C . LEU A 1 185 ? -15.432 -2.164 15.034 1.00 95.88 185 LEU A C 1
ATOM 1491 O O . LEU A 1 185 ? -14.961 -2.776 14.075 1.00 95.88 185 LEU A O 1
ATOM 1495 N N . ASN A 1 186 ? -16.412 -1.270 14.895 1.00 96.19 186 ASN A N 1
ATOM 1496 C CA . ASN A 1 186 ? -16.997 -0.943 13.597 1.00 96.19 186 ASN A CA 1
ATOM 1497 C C . ASN A 1 186 ? -15.968 -0.316 12.645 1.00 96.19 186 ASN A C 1
ATOM 1499 O O . ASN A 1 186 ? -15.911 -0.700 11.478 1.00 96.19 186 ASN A O 1
ATOM 1503 N N . SER A 1 187 ? -15.126 0.601 13.131 1.00 96.00 187 SER A N 1
ATOM 1504 C CA . SER A 1 187 ? -14.044 1.196 12.340 1.00 96.00 187 SER A CA 1
ATOM 1505 C C . SER A 1 187 ? -13.045 0.142 11.868 1.00 96.00 187 SER A C 1
ATOM 1507 O O . SER A 1 187 ? -12.665 0.162 10.704 1.00 96.00 187 SER A O 1
ATOM 1509 N N . LYS A 1 188 ? -12.677 -0.833 12.711 1.00 94.62 188 LYS A N 1
ATOM 1510 C CA . LYS A 1 188 ? -11.798 -1.951 12.314 1.00 94.62 188 LYS A CA 1
ATOM 1511 C C . LYS A 1 188 ? -12.361 -2.733 11.122 1.00 94.62 188 LYS A C 1
ATOM 1513 O O . LYS A 1 188 ? -11.640 -2.969 10.159 1.00 94.62 188 LYS A O 1
ATOM 1518 N N . SER A 1 189 ? -13.651 -3.074 11.159 1.00 93.88 189 SER A N 1
ATOM 1519 C CA . SER A 1 189 ? -14.335 -3.754 10.047 1.00 93.88 189 SER A CA 1
ATOM 1520 C C . SER A 1 189 ? -14.397 -2.886 8.781 1.00 93.88 189 SER A C 1
ATOM 1522 O O . SER A 1 189 ? -14.054 -3.339 7.689 1.00 93.88 189 SER A O 1
ATOM 1524 N N . ARG A 1 190 ? -14.740 -1.597 8.919 1.00 94.50 190 ARG A N 1
ATOM 1525 C CA . ARG A 1 190 ? -14.763 -0.650 7.789 1.00 94.50 190 ARG A CA 1
ATOM 1526 C C . ARG A 1 190 ? -13.398 -0.476 7.138 1.00 94.50 190 ARG A C 1
ATOM 1528 O O . ARG A 1 190 ? -13.337 -0.398 5.917 1.00 94.50 190 ARG A O 1
ATOM 1535 N N . LEU A 1 191 ? -12.323 -0.434 7.924 1.00 93.56 191 LEU A N 1
ATOM 1536 C CA . LEU A 1 191 ? -10.958 -0.342 7.409 1.00 93.56 191 LEU A CA 1
ATOM 1537 C C . LEU A 1 191 ? -10.621 -1.552 6.531 1.00 93.56 191 LEU A C 1
ATOM 1539 O O . LEU A 1 191 ? -10.170 -1.363 5.406 1.00 93.56 191 LEU A O 1
ATOM 1543 N N . LEU A 1 192 ? -10.905 -2.775 6.990 1.00 90.81 192 LEU A N 1
ATOM 1544 C CA . LEU A 1 192 ? -10.688 -3.985 6.185 1.00 90.81 192 LEU A CA 1
ATOM 1545 C C . LEU A 1 192 ? -11.416 -3.898 4.832 1.00 90.81 192 LEU A C 1
ATOM 1547 O O . LEU A 1 192 ? -10.805 -4.116 3.788 1.00 90.81 192 LEU A O 1
ATOM 1551 N N . ASN A 1 193 ? -12.682 -3.472 4.847 1.00 89.69 193 ASN A N 1
ATOM 1552 C CA . ASN A 1 193 ? -13.486 -3.314 3.633 1.00 89.69 193 ASN A CA 1
ATOM 1553 C C . ASN A 1 193 ? -12.955 -2.213 2.704 1.00 89.69 193 ASN A C 1
ATOM 1555 O O . ASN A 1 193 ? -12.842 -2.433 1.502 1.00 89.69 193 ASN A O 1
ATOM 1559 N N . LYS A 1 194 ? -12.603 -1.040 3.246 1.00 88.62 194 LYS A N 1
ATOM 1560 C CA . LYS A 1 194 ? -12.077 0.094 2.467 1.00 88.62 194 LYS A CA 1
ATOM 1561 C C . LYS A 1 194 ? -10.769 -0.241 1.758 1.00 88.62 194 LYS A C 1
ATOM 1563 O O . LYS A 1 194 ? -10.551 0.209 0.640 1.00 88.62 194 LYS A O 1
ATOM 1568 N N . TYR A 1 195 ? -9.921 -1.033 2.405 1.00 84.88 195 TYR A N 1
ATOM 1569 C CA . TYR A 1 195 ? -8.658 -1.494 1.841 1.00 84.88 195 TYR A CA 1
ATOM 1570 C C . TYR A 1 195 ? -8.789 -2.823 1.077 1.00 84.88 195 TYR A C 1
ATOM 1572 O O . TYR A 1 195 ? -7.792 -3.324 0.571 1.00 84.88 195 TYR A O 1
ATOM 1580 N N . GLY A 1 196 ? -9.991 -3.405 0.975 1.00 82.06 196 GLY A N 1
ATOM 1581 C CA . GLY A 1 196 ? -10.231 -4.644 0.229 1.00 82.06 196 GLY A CA 1
ATOM 1582 C C . GLY A 1 196 ? -9.451 -5.856 0.754 1.00 82.06 196 GLY A C 1
ATOM 1583 O O . GLY A 1 196 ? -9.109 -6.751 -0.022 1.00 82.06 196 GLY A O 1
ATOM 1584 N N . VAL A 1 197 ? -9.142 -5.882 2.054 1.00 83.44 197 VAL A N 1
ATOM 1585 C CA . VAL A 1 197 ? -8.354 -6.935 2.713 1.00 83.44 197 VAL A CA 1
ATOM 1586 C C . VAL A 1 197 ? -9.223 -7.764 3.655 1.00 83.44 197 VAL A C 1
ATOM 1588 O O . VAL A 1 197 ? -10.185 -7.269 4.236 1.00 83.44 197 VAL A O 1
ATOM 1591 N N . ARG A 1 198 ? -8.884 -9.048 3.819 1.00 83.50 198 ARG A N 1
ATOM 1592 C CA . ARG A 1 198 ? -9.692 -10.001 4.604 1.00 83.50 198 ARG A CA 1
ATOM 1593 C C . ARG A 1 198 ? -9.274 -10.109 6.067 1.00 83.50 198 ARG A C 1
ATOM 1595 O O . ARG A 1 198 ? -10.070 -10.533 6.897 1.00 83.50 198 ARG A O 1
ATOM 1602 N N . ASP A 1 199 ? -8.039 -9.739 6.387 1.00 83.81 199 ASP A N 1
ATOM 1603 C CA . ASP A 1 199 ? -7.454 -9.948 7.706 1.00 83.81 199 ASP A CA 1
ATOM 1604 C C . ASP A 1 199 ? -6.595 -8.763 8.170 1.00 83.81 199 ASP A C 1
ATOM 1606 O O . ASP A 1 199 ? -6.138 -7.920 7.393 1.00 83.81 199 ASP A O 1
ATOM 1610 N N . LYS A 1 200 ? -6.362 -8.722 9.487 1.00 84.94 200 LYS A N 1
ATOM 1611 C CA . LYS A 1 200 ? -5.563 -7.683 10.144 1.00 84.94 200 LYS A CA 1
ATOM 1612 C C . LYS A 1 200 ? -4.117 -7.663 9.638 1.00 84.94 200 LYS A C 1
ATOM 1614 O O . LYS A 1 200 ? -3.556 -6.582 9.524 1.00 84.94 200 LYS A O 1
ATOM 1619 N N . GLY A 1 201 ? -3.505 -8.816 9.363 1.00 83.50 201 GLY A N 1
ATOM 1620 C CA . GLY A 1 201 ? -2.106 -8.905 8.936 1.00 83.50 201 GLY A CA 1
ATOM 1621 C C . GLY A 1 201 ? -1.870 -8.187 7.610 1.00 83.50 201 GLY A C 1
ATOM 1622 O O . GLY A 1 201 ? -0.961 -7.363 7.501 1.00 83.50 201 GLY A O 1
ATOM 1623 N N . SER A 1 202 ? -2.761 -8.417 6.649 1.00 81.62 202 SER A N 1
ATOM 1624 C CA . SER A 1 202 ? -2.805 -7.705 5.369 1.00 81.62 202 SER A CA 1
ATOM 1625 C C . SER A 1 202 ? -2.896 -6.188 5.550 1.00 81.62 202 SER A C 1
ATOM 1627 O O . SER A 1 202 ? -2.110 -5.428 4.978 1.00 81.62 202 SER A O 1
ATOM 1629 N N . LEU A 1 203 ? -3.814 -5.738 6.410 1.00 86.62 203 LEU A N 1
ATOM 1630 C CA . LEU A 1 203 ? -4.007 -4.316 6.693 1.00 86.62 203 LEU A CA 1
ATOM 1631 C C . LEU A 1 203 ? -2.800 -3.687 7.414 1.00 86.62 203 LEU A C 1
ATOM 1633 O O . LEU A 1 203 ? -2.439 -2.547 7.130 1.00 86.62 203 LEU A O 1
ATOM 1637 N N . LEU A 1 204 ? -2.148 -4.424 8.318 1.00 85.00 204 LEU A N 1
ATOM 1638 C CA . LEU A 1 204 ? -0.924 -3.992 9.005 1.00 85.00 204 LEU A CA 1
ATOM 1639 C C . LEU A 1 204 ? 0.252 -3.820 8.041 1.00 85.00 204 LEU A C 1
ATOM 1641 O O . LEU A 1 204 ? 1.110 -2.965 8.246 1.00 85.00 204 LEU A O 1
ATOM 1645 N N . MET A 1 205 ? 0.325 -4.627 6.983 1.00 82.00 205 MET A N 1
ATOM 1646 C CA . MET A 1 205 ? 1.352 -4.438 5.965 1.00 82.00 205 MET A CA 1
ATOM 1647 C C . MET A 1 205 ? 1.154 -3.101 5.239 1.00 82.00 205 MET A C 1
ATOM 1649 O O . MET A 1 205 ? 2.109 -2.344 5.068 1.00 82.00 205 MET A O 1
ATOM 1653 N N . ILE A 1 206 ? -0.094 -2.791 4.879 1.00 83.19 206 ILE A N 1
ATOM 1654 C CA . ILE A 1 206 ? -0.477 -1.515 4.268 1.00 83.19 206 ILE A CA 1
ATOM 1655 C C . ILE A 1 206 ? -0.213 -0.348 5.228 1.00 83.19 206 ILE A C 1
ATOM 1657 O O . ILE A 1 206 ? 0.313 0.687 4.825 1.00 83.19 206 ILE A O 1
ATOM 1661 N N . SER A 1 207 ? -0.505 -0.513 6.518 1.00 85.62 207 SER A N 1
ATOM 1662 C CA . SER A 1 207 ? -0.311 0.547 7.508 1.00 85.62 207 SER A CA 1
ATOM 1663 C C . SER A 1 207 ? 1.153 0.980 7.634 1.00 85.62 207 SER A C 1
ATOM 1665 O O . SER A 1 207 ? 1.406 2.150 7.883 1.00 85.62 207 SER A O 1
ATOM 1667 N N . ARG A 1 208 ? 2.124 0.083 7.403 1.00 83.75 208 ARG A N 1
ATOM 1668 C CA . ARG A 1 208 ? 3.571 0.401 7.394 1.00 83.75 208 ARG A CA 1
ATOM 1669 C C . ARG A 1 208 ? 4.014 1.283 6.221 1.00 83.75 208 ARG A C 1
ATOM 1671 O O . ARG A 1 208 ? 5.148 1.764 6.221 1.00 83.75 208 ARG A O 1
ATOM 1678 N N . LEU A 1 209 ? 3.162 1.428 5.207 1.00 81.50 209 LEU A N 1
ATOM 1679 C CA . LEU A 1 209 ? 3.362 2.326 4.067 1.00 81.50 209 LEU A CA 1
ATOM 1680 C C . LEU A 1 209 ? 2.778 3.710 4.328 1.00 81.50 209 LEU A C 1
ATOM 1682 O O . LEU A 1 209 ? 3.298 4.696 3.818 1.00 81.50 209 LEU A O 1
ATOM 1686 N N . ILE A 1 210 ? 1.689 3.757 5.098 1.00 82.31 210 ILE A N 1
ATOM 1687 C CA . ILE A 1 210 ? 0.949 4.979 5.423 1.00 82.31 210 ILE A CA 1
ATOM 1688 C C . ILE A 1 210 ? 1.591 5.674 6.622 1.00 82.31 210 ILE A C 1
ATOM 1690 O O . ILE A 1 210 ? 1.910 6.858 6.572 1.00 82.31 210 ILE A O 1
ATOM 1694 N N . PHE A 1 211 ? 1.787 4.925 7.703 1.00 80.56 211 PHE A N 1
ATOM 1695 C CA . PHE A 1 211 ? 2.331 5.409 8.959 1.00 80.56 211 PHE A CA 1
ATOM 1696 C C . PHE A 1 211 ? 3.818 5.071 8.985 1.00 80.56 211 PHE A C 1
ATOM 1698 O O . PHE A 1 211 ? 4.197 3.911 9.156 1.00 80.56 211 PHE A O 1
ATOM 1705 N N . ASN A 1 212 ? 4.674 6.072 8.777 1.00 67.06 212 ASN A N 1
ATOM 1706 C CA . ASN A 1 212 ? 6.108 5.908 8.977 1.00 67.06 212 ASN A CA 1
ATOM 1707 C C . ASN A 1 212 ? 6.420 6.056 10.476 1.00 67.06 212 ASN A C 1
ATOM 1709 O O . ASN A 1 212 ? 6.442 7.187 10.967 1.00 67.06 212 ASN A O 1
ATOM 1713 N N . PRO A 1 213 ? 6.718 4.969 11.209 1.00 53.41 213 PRO A N 1
ATOM 1714 C CA . PRO A 1 213 ? 6.942 5.050 12.651 1.00 53.41 213 PRO A CA 1
ATOM 1715 C C . PRO A 1 213 ? 8.158 5.917 13.017 1.00 53.41 213 PRO A C 1
ATOM 1717 O O . PRO A 1 213 ? 8.225 6.441 14.123 1.00 53.41 213 PRO A O 1
ATOM 1720 N N . LYS A 1 214 ? 9.116 6.112 12.095 1.00 51.53 214 LYS A N 1
ATOM 1721 C CA . LYS A 1 214 ? 10.344 6.883 12.352 1.00 51.53 214 LYS A CA 1
ATOM 1722 C C . LYS A 1 214 ? 10.189 8.395 12.182 1.00 51.53 214 LYS A C 1
ATOM 1724 O O . LYS A 1 214 ? 11.048 9.127 12.658 1.00 51.53 214 LYS A O 1
ATOM 1729 N N . LYS A 1 215 ? 9.123 8.875 11.531 1.00 46.94 215 LYS A N 1
ATOM 1730 C CA . LYS A 1 215 ? 8.843 10.320 11.402 1.00 46.94 215 LYS A CA 1
ATOM 1731 C C . LYS A 1 215 ? 7.970 10.877 12.530 1.00 46.94 215 LYS A C 1
ATOM 1733 O O . LYS A 1 215 ? 7.851 12.085 12.646 1.00 46.94 215 LYS A O 1
ATOM 1738 N N . GLU A 1 216 ? 7.380 10.031 13.372 1.00 45.38 216 GLU A N 1
ATOM 1739 C CA . GLU A 1 216 ? 6.450 10.487 14.419 1.00 45.38 216 GLU A CA 1
ATOM 1740 C C . GLU A 1 216 ? 7.132 10.871 15.743 1.00 45.38 216 GLU A C 1
ATOM 1742 O O . GLU A 1 216 ? 6.493 11.481 16.596 1.00 45.38 216 GLU A O 1
ATOM 1747 N N . TYR A 1 217 ? 8.431 10.593 15.908 1.00 39.19 217 TYR A N 1
ATOM 1748 C CA . TYR A 1 217 ? 9.214 11.098 17.048 1.00 39.19 217 TYR A CA 1
ATOM 1749 C C . TYR A 1 217 ? 9.732 12.533 16.842 1.00 39.19 217 TYR A C 1
ATOM 1751 O O . TYR A 1 217 ? 10.325 13.108 17.751 1.00 39.19 217 TYR A O 1
ATOM 1759 N N . SER A 1 218 ? 9.483 13.138 15.677 1.00 31.00 218 SER A N 1
ATOM 1760 C CA . SER A 1 218 ? 9.891 14.504 15.348 1.00 31.00 218 SER A CA 1
ATOM 1761 C C . SER A 1 218 ? 8.764 15.274 14.643 1.00 31.00 218 SER A C 1
ATOM 1763 O O . SER A 1 218 ? 8.783 15.467 13.434 1.00 31.00 218 SER A O 1
ATOM 1765 N N . SER A 1 219 ? 7.838 15.809 15.451 1.00 27.53 219 SER A N 1
ATOM 1766 C CA . SER A 1 219 ? 6.883 16.890 15.116 1.00 27.53 219 SER A CA 1
ATOM 1767 C C . SER A 1 219 ? 5.545 16.497 14.434 1.00 27.53 219 SER A C 1
ATOM 1769 O O . SER A 1 219 ? 5.516 15.594 13.599 1.00 27.53 219 SER A O 1
ATOM 1771 N N . PRO A 1 220 ? 4.413 17.179 14.755 1.00 31.77 220 PRO A N 1
ATOM 1772 C CA . PRO A 1 220 ? 3.055 16.803 14.340 1.00 31.77 220 PRO A CA 1
ATOM 1773 C C . PRO A 1 220 ? 2.596 17.398 12.992 1.00 31.77 220 PRO A C 1
ATOM 1775 O O . PRO A 1 220 ? 1.402 17.399 12.699 1.00 31.77 220 PRO A O 1
ATOM 1778 N N . HIS A 1 221 ? 3.502 17.893 12.148 1.00 31.30 221 HIS A N 1
ATOM 1779 C CA . HIS A 1 221 ? 3.131 18.466 10.852 1.00 31.30 221 HIS A CA 1
ATOM 1780 C C . HIS A 1 221 ? 3.463 17.523 9.694 1.00 31.30 221 HIS A C 1
ATOM 1782 O O . HIS A 1 221 ? 4.621 17.284 9.356 1.00 31.30 221 HIS A O 1
ATOM 1788 N N . TYR A 1 222 ? 2.408 17.006 9.064 1.00 33.56 222 TYR A N 1
ATOM 1789 C CA . TYR A 1 222 ? 2.459 16.369 7.753 1.00 33.56 222 TYR A CA 1
ATOM 1790 C C . TYR A 1 222 ? 3.186 17.265 6.738 1.00 33.56 222 TYR A C 1
ATOM 1792 O O . TYR A 1 222 ? 2.757 18.402 6.541 1.00 33.56 222 TYR A O 1
ATOM 1800 N N . PRO A 1 223 ? 4.167 16.760 5.974 1.00 28.95 223 PRO A N 1
ATOM 1801 C CA . PRO A 1 223 ? 4.382 17.249 4.632 1.00 28.95 223 PRO A CA 1
ATOM 1802 C C . PRO A 1 223 ? 3.396 16.500 3.732 1.00 28.95 223 PRO A C 1
ATOM 1804 O O . PRO A 1 223 ? 3.670 15.403 3.241 1.00 28.95 223 PRO A O 1
ATOM 1807 N N . ILE A 1 224 ? 2.217 17.093 3.548 1.00 34.44 224 ILE A N 1
ATOM 1808 C CA . ILE A 1 224 ? 1.472 16.903 2.304 1.00 34.44 224 ILE A CA 1
ATOM 1809 C C . ILE A 1 224 ? 2.412 17.396 1.203 1.00 34.44 224 ILE A C 1
ATOM 1811 O O . ILE A 1 224 ? 3.081 18.417 1.371 1.00 34.44 224 ILE A O 1
ATOM 1815 N N . CYS A 1 225 ? 2.509 16.653 0.105 1.00 28.84 225 CYS A N 1
ATOM 1816 C CA . CYS A 1 225 ? 3.163 17.128 -1.103 1.00 28.84 225 CYS A CA 1
ATOM 1817 C C . CYS A 1 225 ? 2.367 18.357 -1.585 1.00 28.84 225 CYS A C 1
ATOM 1819 O O . CYS A 1 225 ? 1.370 18.221 -2.280 1.00 28.84 225 CYS A O 1
ATOM 1821 N N . GLN A 1 226 ? 2.723 19.550 -1.101 1.00 29.62 226 GLN A N 1
ATOM 1822 C CA . GLN A 1 226 ? 2.189 20.818 -1.580 1.00 29.62 226 GLN A CA 1
ATOM 1823 C C . GLN A 1 226 ? 2.838 21.107 -2.930 1.00 29.62 226 GLN A C 1
ATOM 1825 O O . GLN A 1 226 ? 3.872 21.762 -3.021 1.00 29.62 226 GLN A O 1
ATOM 1830 N N . GLN A 1 227 ? 2.216 20.604 -3.983 1.00 35.00 227 GLN A N 1
ATOM 1831 C CA . GLN A 1 227 ? 2.207 21.270 -5.275 1.00 35.00 227 GLN A CA 1
ATOM 1832 C C . GLN A 1 227 ? 0.740 21.425 -5.640 1.00 35.00 227 GLN A C 1
ATOM 1834 O O . GLN A 1 227 ? 0.166 20.523 -6.221 1.00 35.00 227 GLN A O 1
ATOM 1839 N N . ASP A 1 228 ? 0.140 22.498 -5.122 1.00 32.59 228 ASP A N 1
ATOM 1840 C CA . ASP A 1 228 ? -1.023 23.206 -5.679 1.00 32.59 228 ASP A CA 1
ATOM 1841 C C . ASP A 1 228 ? -1.352 24.387 -4.757 1.00 32.59 228 ASP A C 1
ATOM 1843 O O . ASP A 1 228 ? -2.374 24.453 -4.079 1.00 32.59 228 ASP A O 1
ATOM 1847 N N . LEU A 1 229 ? -0.404 25.318 -4.674 1.00 35.34 229 LEU A N 1
ATOM 1848 C CA . LEU A 1 229 ? -0.628 26.675 -4.184 1.00 35.34 229 LEU A CA 1
ATOM 1849 C C . LEU A 1 229 ? 0.538 27.527 -4.676 1.00 35.34 229 LEU A C 1
ATOM 1851 O O . LEU A 1 229 ? 1.542 27.642 -3.989 1.00 35.34 229 LEU A O 1
ATOM 1855 N N . ILE A 1 230 ? 0.410 28.047 -5.897 1.00 30.89 230 ILE A N 1
ATOM 1856 C CA . ILE A 1 230 ? 0.803 29.394 -6.340 1.00 30.89 230 ILE A CA 1
ATOM 1857 C C . ILE A 1 230 ? 0.252 29.554 -7.770 1.00 30.89 230 ILE A C 1
ATOM 1859 O O . ILE A 1 230 ? 0.703 28.862 -8.671 1.00 30.89 230 ILE A O 1
ATOM 1863 N N . ARG A 1 231 ? -0.728 30.463 -7.884 1.00 32.59 231 ARG A N 1
ATOM 1864 C CA . ARG A 1 231 ? -1.152 31.290 -9.034 1.00 32.59 231 ARG A CA 1
ATOM 1865 C C . ARG A 1 231 ? -1.196 30.683 -10.436 1.00 32.59 231 ARG A C 1
ATOM 1867 O O . ARG A 1 231 ? -0.120 30.468 -11.026 1.00 32.59 231 ARG A O 1
#

Foldseek 3Di:
DDPVVVVLLVLLLVLQDPFPDDPNDRPDGQQAEEEEADPDPVVLVVVCVLCVSRVSYDYDDDDPPCPVPDDLAQYEYEHECPDPCRLVVVVVCCVVCVNNYLAYEYEYQADFDWADQALRYIYDYPPDDSSVVSVVSSCSGPPRPPDPHHQDDDPLLVLLLVVVLVVDDLVVSCVVPVDDSVVSVVSVVVQCVSRRHDDPVVSSSSVSNNDVVVCVVPDDDDPDVPPPDDD